Protein AF-A0A3N5WUR3-F1 (afdb_monomer)

Mean predicted aligned error: 8.04 Å

Foldseek 3Di:
DDPLVVVLVVLLVVLLVLLLVLLLVLLLVLLLLLQLLLQLLVCLVPVPDDSVVLSVLLSVLLVVLLVVLVVLPPPDDPVSVVVVVVVLVVSLVVLLCSVCVVPPVVVVVVCVVVCVVPVCVSVDDPVSVSSSVSSVVSSVLSNLSSVLSCVLRPDDPVVLAPCVPVVLVVLVVSLVSLLVSLVVSLVSLVVSLCSSQPPQCPPCVVVVDGDPCNCVSVVSSLSSVLSSQLSSQSSVVSSVSSVCVNVVHRDDRCPSVVSSVVSSVVSVVVSVVVVPDPPCVVVVVVVVVVVVD

Secondary structure (DSSP, 8-state):
--HHHHHHHHHHHHHHHHHHHHHHHHHHHHHHHHHHHHHHHHHHH-TT--THHHHHHHHHHHHHHHHHHHHTTS--HHHHHHHHHHHHHHHHHHHHHHHHHHH-TTHHHHHHHHHHH-HHHHHS-HHHHHHHHHHHHHHHHHHHHHHHHHHHH---TTHHHH-HHHHHHHHHHHHHHHHHHHHHHHHHHHHHHHHTTTTHHHHGGGTTSPPTTTTHHHHHHHHHHHHHHHHHHHHHHHHHHHHHHHTTPPPPTTHHHHHHHHHHHHHHHHHHHHHTS--THHHHHHHHHHHH-

Radius of gyration: 23.67 Å; Cα contacts (8 Å, |Δi|>4): 201; chains: 1; bounding box: 56×57×71 Å

pLDDT: mean 85.73, std 11.68, range [47.25, 97.75]

Sequence (293 aa):
MNNASSDLFASYRASQAQSTLFGSIMAVLMMLSLAFAVVQLGERIFSEWNGGYLVWASLIIALEAIYTRKRTREMEGREKIIFRISEWVAIAVALKLLIYLVNDPGQILADLPGWQKDFLSNFFTGEYMLAIALALAVWFNSAGLANSLERLYERDEDTLWDELGKLQNALNDVRRGLTTRVFIIGTVIVVMAALSRFDATAIFREIGKPPPGYYGPVVNVLFYFLLALVLLSQTQFALMRIRWMWQRLPMPPGLAKNWFRYGLLFFLALAIIVFFLPTEYTVGFFDTLRYLL

Solvent-accessible surface area (backbone atoms only — not comparable to full-atom values): 16052 Å² total; per-residue (Å²): 134,59,72,73,57,56,55,51,52,52,50,52,52,55,40,43,56,50,50,51,52,52,46,52,53,38,48,32,55,43,38,30,39,48,35,47,30,52,30,53,33,45,37,66,76,36,79,86,53,80,47,68,64,49,30,57,50,36,38,53,42,18,50,45,29,45,53,52,47,64,66,47,66,83,43,61,76,64,61,35,52,53,51,53,52,53,50,51,52,50,52,52,52,52,49,56,52,48,50,32,64,71,76,44,62,71,48,60,72,69,44,52,68,44,40,75,77,41,40,68,70,64,66,60,37,74,67,55,50,52,51,50,52,50,45,52,53,34,30,53,51,27,35,51,52,43,49,43,50,42,67,68,65,67,69,64,76,75,68,59,74,82,40,56,70,63,51,54,50,54,50,50,50,42,49,50,54,49,51,53,50,54,48,52,55,47,49,52,36,47,51,35,32,51,62,58,44,60,71,62,58,70,69,33,61,80,71,76,51,82,62,93,68,68,60,52,45,58,54,42,46,51,51,36,52,49,43,49,51,41,46,54,51,50,53,53,50,48,56,51,50,52,53,36,56,74,69,68,52,88,73,67,88,61,49,54,61,50,51,51,52,52,46,46,51,52,51,50,53,50,51,52,55,58,68,72,46,82,70,64,66,65,59,55,53,56,56,54,50,63,75,74,108

Structure (mmCIF, N/CA/C/O backbone):
data_AF-A0A3N5WUR3-F1
#
_entry.id   AF-A0A3N5WUR3-F1
#
loop_
_atom_site.group_PDB
_atom_site.id
_atom_site.type_symbol
_atom_site.label_atom_id
_atom_site.label_alt_id
_atom_site.label_comp_id
_atom_site.label_asym_id
_atom_site.label_entity_id
_atom_site.label_seq_id
_atom_site.pdbx_PDB_ins_code
_atom_site.Cartn_x
_atom_site.Cartn_y
_atom_site.Cartn_z
_atom_site.occupancy
_atom_site.B_iso_or_equiv
_atom_site.auth_seq_id
_atom_site.auth_comp_id
_atom_site.auth_asym_id
_atom_site.auth_atom_id
_atom_site.pdbx_PDB_model_num
ATOM 1 N N . MET A 1 1 ? 16.107 5.845 -39.353 1.00 53.38 1 MET A N 1
ATOM 2 C CA . MET A 1 1 ? 15.898 4.802 -38.321 1.00 53.38 1 MET A CA 1
ATOM 3 C C . MET A 1 1 ? 15.041 3.704 -38.936 1.00 53.38 1 MET A C 1
ATOM 5 O O . MET A 1 1 ? 13.998 4.025 -39.480 1.00 53.38 1 MET A O 1
ATOM 9 N N . ASN A 1 2 ? 15.525 2.457 -38.957 1.00 59.38 2 ASN A N 1
ATOM 10 C CA . ASN A 1 2 ? 14.881 1.319 -39.637 1.00 59.38 2 ASN A CA 1
ATOM 11 C C . ASN A 1 2 ? 13.609 0.851 -38.905 1.00 59.38 2 ASN A C 1
ATOM 13 O O . ASN A 1 2 ? 13.611 0.811 -37.673 1.00 59.38 2 ASN A O 1
ATOM 17 N N . ASN A 1 3 ? 12.596 0.386 -39.650 1.00 70.56 3 ASN A N 1
ATOM 18 C CA . ASN A 1 3 ? 11.341 -0.198 -39.131 1.00 70.56 3 ASN A CA 1
ATOM 19 C C . ASN A 1 3 ? 11.557 -1.270 -38.037 1.00 70.56 3 ASN A C 1
ATOM 21 O O . ASN A 1 3 ? 10.806 -1.349 -37.074 1.00 70.56 3 ASN A O 1
ATOM 25 N N . ALA A 1 4 ? 12.650 -2.039 -38.107 1.00 69.44 4 ALA A N 1
ATOM 26 C CA . ALA A 1 4 ? 12.986 -3.039 -37.087 1.00 69.44 4 ALA A CA 1
ATOM 27 C C . ALA A 1 4 ? 13.285 -2.442 -35.696 1.00 69.44 4 ALA A C 1
ATOM 29 O O . ALA A 1 4 ? 13.049 -3.087 -34.677 1.00 69.44 4 ALA A O 1
ATOM 30 N N . SER A 1 5 ? 13.809 -1.213 -35.636 1.00 71.38 5 SER A N 1
ATOM 31 C CA . SER A 1 5 ? 14.078 -0.540 -34.360 1.00 71.38 5 SER A CA 1
ATOM 32 C C . SER A 1 5 ? 12.787 -0.034 -33.715 1.00 71.38 5 SER A C 1
ATOM 34 O O . SER A 1 5 ? 12.587 -0.257 -32.525 1.00 71.38 5 SER A O 1
ATOM 36 N N . SER A 1 6 ? 11.869 0.551 -34.495 1.00 76.25 6 SER A N 1
ATOM 37 C CA . SER A 1 6 ? 10.576 1.030 -33.990 1.00 76.25 6 SER A CA 1
ATOM 38 C C . SER A 1 6 ? 9.701 -0.098 -33.441 1.00 76.25 6 SER A C 1
ATOM 40 O O . SER A 1 6 ? 9.096 0.070 -32.381 1.00 76.25 6 SER A O 1
ATOM 42 N N . ASP A 1 7 ? 9.686 -1.257 -34.102 1.00 79.50 7 ASP A N 1
ATOM 43 C CA . ASP A 1 7 ? 8.883 -2.410 -33.672 1.00 79.50 7 ASP A CA 1
ATOM 44 C C . ASP A 1 7 ? 9.392 -2.997 -32.350 1.00 79.50 7 ASP A C 1
ATOM 46 O O . ASP A 1 7 ? 8.611 -3.346 -31.456 1.00 79.50 7 ASP A O 1
ATOM 50 N N . LEU A 1 8 ? 10.717 -3.037 -32.187 1.00 77.88 8 LEU A N 1
ATOM 51 C CA . LEU A 1 8 ? 11.357 -3.473 -30.954 1.00 77.88 8 LEU A CA 1
ATOM 52 C C . LEU A 1 8 ? 10.937 -2.546 -29.803 1.00 77.88 8 LEU A C 1
ATOM 54 O O . LEU A 1 8 ? 10.367 -3.024 -28.823 1.00 77.88 8 LEU A O 1
ATOM 58 N N . PHE A 1 9 ? 11.072 -1.226 -29.949 1.00 77.62 9 PHE A N 1
ATOM 59 C CA . PHE A 1 9 ? 10.669 -0.268 -28.908 1.00 77.62 9 PHE A CA 1
ATOM 60 C C . PHE A 1 9 ? 9.175 -0.317 -28.559 1.00 77.62 9 PHE A C 1
ATOM 62 O O . PHE A 1 9 ? 8.818 -0.235 -27.379 1.00 77.62 9 PHE A O 1
ATOM 69 N N . ALA A 1 10 ? 8.298 -0.509 -29.547 1.00 80.56 10 ALA A N 1
ATOM 70 C CA . ALA A 1 10 ? 6.864 -0.661 -29.304 1.00 80.56 10 ALA A CA 1
ATOM 71 C C . ALA A 1 10 ? 6.563 -1.874 -28.400 1.00 80.56 10 ALA A C 1
ATOM 73 O O . ALA A 1 10 ? 5.771 -1.769 -27.456 1.00 80.56 10 ALA A O 1
ATOM 74 N N . SER A 1 11 ? 7.251 -3.002 -28.622 1.00 80.94 11 SER A N 1
ATOM 75 C CA . SER A 1 11 ? 7.101 -4.207 -27.793 1.00 80.94 11 SER A CA 1
ATOM 76 C C . SER A 1 11 ? 7.554 -3.991 -26.340 1.00 80.94 11 SER A C 1
ATOM 78 O O . SER A 1 11 ? 6.878 -4.431 -25.401 1.00 80.94 11 SER A O 1
ATOM 80 N N . TYR A 1 12 ? 8.641 -3.236 -26.134 1.00 81.44 12 TYR A N 1
ATOM 81 C CA . TYR A 1 12 ? 9.147 -2.895 -24.803 1.00 81.44 12 TYR A CA 1
ATOM 82 C C . TYR A 1 12 ? 8.194 -1.972 -24.041 1.00 81.44 12 TYR A C 1
ATOM 84 O O . TYR A 1 12 ? 7.901 -2.244 -22.873 1.00 81.44 12 TYR A O 1
ATOM 92 N N . ARG A 1 13 ? 7.644 -0.940 -24.696 1.00 81.62 13 ARG A N 1
ATOM 93 C CA . ARG A 1 13 ? 6.662 -0.035 -24.074 1.00 81.62 13 ARG A CA 1
ATOM 94 C C . ARG A 1 13 ? 5.382 -0.760 -23.669 1.00 81.62 13 ARG A C 1
ATOM 96 O O . ARG A 1 13 ? 4.896 -0.569 -22.554 1.00 81.62 13 ARG A O 1
ATOM 103 N N . ALA A 1 14 ? 4.869 -1.647 -24.524 1.00 84.25 14 ALA A N 1
ATOM 104 C CA . ALA A 1 14 ? 3.701 -2.462 -24.192 1.00 84.25 14 ALA A CA 1
ATOM 105 C C . ALA A 1 14 ? 3.968 -3.380 -22.984 1.00 84.25 14 ALA A C 1
ATOM 107 O O . ALA A 1 14 ? 3.145 -3.472 -22.070 1.00 84.25 14 ALA A O 1
ATOM 108 N N . SER A 1 15 ? 5.142 -4.022 -22.936 1.00 84.75 15 SER A N 1
ATOM 109 C CA . SER A 1 15 ? 5.566 -4.830 -21.785 1.00 84.75 15 SER A CA 1
ATOM 110 C C . SER A 1 15 ? 5.686 -3.999 -20.502 1.00 84.75 15 SER A C 1
ATOM 112 O O . SER A 1 15 ? 5.265 -4.446 -19.433 1.00 84.75 15 SER A O 1
ATOM 114 N N . GLN A 1 16 ? 6.244 -2.794 -20.596 1.00 85.25 16 GLN A N 1
ATOM 115 C CA . GLN A 1 16 ? 6.420 -1.881 -19.471 1.00 85.25 16 GLN A CA 1
ATOM 116 C C . GLN A 1 16 ? 5.080 -1.433 -18.885 1.00 85.25 16 GLN A C 1
ATOM 118 O O . GLN A 1 16 ? 4.906 -1.528 -17.671 1.00 85.25 16 GLN A O 1
ATOM 123 N N . ALA A 1 17 ? 4.124 -1.035 -19.728 1.00 85.50 17 ALA A N 1
ATOM 124 C CA . ALA A 1 17 ? 2.780 -0.643 -19.298 1.00 85.50 17 ALA A CA 1
ATOM 125 C C . ALA A 1 17 ? 2.029 -1.782 -18.581 1.00 85.50 17 ALA A C 1
ATOM 127 O O . ALA A 1 17 ? 1.291 -1.553 -17.625 1.00 85.50 17 ALA A O 1
ATOM 128 N N . GLN A 1 18 ? 2.241 -3.033 -19.001 1.00 86.69 18 GLN A N 1
ATOM 129 C CA . GLN A 1 18 ? 1.673 -4.191 -18.306 1.00 86.69 18 GLN A CA 1
ATOM 130 C C . GLN A 1 18 ? 2.327 -4.408 -16.935 1.00 86.69 18 GLN A C 1
ATOM 132 O O . GLN A 1 18 ? 1.626 -4.630 -15.949 1.00 86.69 18 GLN A O 1
ATOM 137 N N . SER A 1 19 ? 3.659 -4.316 -16.845 1.00 87.25 19 SER A N 1
ATOM 138 C CA . SER A 1 19 ? 4.375 -4.474 -15.572 1.00 87.25 19 SER A CA 1
ATOM 139 C C . SER A 1 19 ? 4.036 -3.378 -14.556 1.00 87.25 19 SER A C 1
ATOM 141 O O . SER A 1 19 ? 3.929 -3.679 -13.366 1.00 87.25 19 SER A O 1
ATOM 143 N N . THR A 1 20 ? 3.843 -2.129 -14.996 1.00 87.69 20 THR A N 1
ATOM 144 C CA . THR A 1 20 ? 3.423 -1.032 -14.106 1.00 87.69 20 THR A CA 1
ATOM 145 C C . THR A 1 20 ? 2.030 -1.288 -13.552 1.00 87.69 20 THR A C 1
ATOM 147 O O . THR A 1 20 ? 1.844 -1.223 -12.339 1.00 87.69 20 THR A O 1
ATOM 150 N N . LEU A 1 21 ? 1.080 -1.663 -14.412 1.00 90.12 21 LEU A N 1
ATOM 151 C CA . LEU A 1 21 ? -0.286 -1.988 -14.008 1.00 90.12 21 LEU A CA 1
ATOM 152 C C . LEU A 1 21 ? -0.320 -3.160 -13.017 1.00 90.12 21 LEU A C 1
ATOM 154 O O . LEU A 1 21 ? -0.946 -3.046 -11.964 1.00 90.12 21 LEU A O 1
ATOM 158 N N . PHE A 1 22 ? 0.401 -4.253 -13.293 1.00 91.19 22 PHE A N 1
ATOM 159 C CA . PHE A 1 22 ? 0.488 -5.375 -12.353 1.00 91.19 22 PHE A CA 1
ATOM 160 C C . PHE A 1 22 ? 1.130 -4.964 -11.026 1.00 91.19 22 PHE A C 1
ATOM 162 O O . PHE A 1 22 ? 0.616 -5.328 -9.971 1.00 91.19 22 PHE A O 1
ATOM 169 N N . GLY A 1 23 ? 2.204 -4.171 -11.059 1.00 91.50 23 GLY A N 1
ATOM 170 C CA . GLY A 1 23 ? 2.843 -3.649 -9.851 1.00 91.50 23 GLY A CA 1
ATOM 171 C C . GLY A 1 23 ? 1.890 -2.811 -8.994 1.00 91.50 23 GLY A C 1
ATOM 172 O O . GLY A 1 23 ? 1.826 -3.010 -7.782 1.00 91.50 23 GLY A O 1
ATOM 173 N N . SER A 1 24 ? 1.110 -1.923 -9.617 1.00 92.94 24 SER A N 1
ATOM 174 C CA . SER A 1 24 ? 0.102 -1.112 -8.927 1.00 92.94 24 SER A CA 1
ATOM 175 C C . SER A 1 24 ? -1.009 -1.966 -8.316 1.00 92.94 24 SER A C 1
ATOM 177 O O . SER A 1 24 ? -1.351 -1.754 -7.156 1.00 92.94 24 SER A O 1
ATOM 179 N N . ILE A 1 25 ? -1.526 -2.965 -9.043 1.00 95.12 25 ILE A N 1
ATOM 180 C CA . ILE A 1 25 ? -2.550 -3.881 -8.511 1.00 95.12 25 ILE A CA 1
ATOM 181 C C . ILE A 1 25 ? -2.013 -4.638 -7.292 1.00 95.12 25 ILE A C 1
ATOM 183 O O . ILE A 1 25 ? -2.683 -4.683 -6.262 1.00 95.12 25 ILE A O 1
ATOM 187 N N . MET A 1 26 ? -0.797 -5.191 -7.373 1.00 95.12 26 MET A N 1
ATOM 188 C CA . MET A 1 26 ? -0.176 -5.878 -6.235 1.00 95.12 26 MET A CA 1
ATOM 189 C C . MET A 1 26 ? -0.028 -4.938 -5.032 1.00 95.12 26 MET A C 1
ATOM 191 O O . MET A 1 26 ? -0.387 -5.320 -3.924 1.00 95.12 26 MET A O 1
ATOM 195 N N . ALA A 1 27 ? 0.427 -3.697 -5.239 1.00 94.81 27 ALA A N 1
ATOM 196 C CA . ALA A 1 27 ? 0.571 -2.720 -4.160 1.00 94.81 27 ALA A CA 1
ATOM 197 C C . ALA A 1 27 ? -0.767 -2.399 -3.467 1.00 94.81 27 ALA A C 1
ATOM 199 O O . ALA A 1 27 ? -0.814 -2.365 -2.238 1.00 94.81 27 ALA A O 1
ATOM 200 N N . VAL A 1 28 ? -1.857 -2.222 -4.224 1.00 96.81 28 VAL A N 1
ATOM 201 C CA . VAL A 1 28 ? -3.206 -1.993 -3.664 1.00 96.81 28 VAL A CA 1
ATOM 202 C C . VAL A 1 28 ? -3.674 -3.196 -2.850 1.00 96.81 28 VAL A C 1
ATOM 204 O O . VAL A 1 28 ? -4.117 -3.031 -1.716 1.00 96.81 28 VAL A O 1
ATOM 207 N N . LEU A 1 29 ? -3.530 -4.411 -3.386 1.00 97.06 29 LEU A N 1
ATOM 208 C CA . LEU A 1 29 ? -3.924 -5.633 -2.677 1.00 97.06 29 LEU A CA 1
ATOM 209 C C . LEU A 1 29 ? -3.095 -5.854 -1.401 1.00 97.06 29 LEU A C 1
ATOM 211 O O . LEU A 1 29 ? -3.626 -6.300 -0.388 1.00 97.06 29 LEU A O 1
ATOM 215 N N . MET A 1 30 ? -1.815 -5.479 -1.413 1.00 97.50 30 MET A N 1
ATOM 216 C CA . MET A 1 30 ? -0.971 -5.503 -0.216 1.00 97.50 30 MET A CA 1
ATOM 217 C C . MET A 1 30 ? -1.446 -4.496 0.844 1.00 97.50 30 MET A C 1
ATOM 219 O O . MET A 1 30 ? -1.422 -4.802 2.037 1.00 97.50 30 MET A O 1
ATOM 223 N N . MET A 1 31 ? -1.921 -3.311 0.443 1.00 97.62 31 MET A N 1
ATOM 224 C CA . MET A 1 31 ? -2.520 -2.363 1.393 1.00 97.62 31 MET A CA 1
ATOM 225 C C . MET A 1 31 ? -3.853 -2.866 1.944 1.00 97.62 31 MET A C 1
ATOM 227 O O . MET A 1 31 ? -4.139 -2.659 3.121 1.00 97.62 31 MET A O 1
ATOM 231 N N . LEU A 1 32 ? -4.630 -3.585 1.132 1.00 97.00 32 LEU A N 1
ATOM 232 C CA . LEU A 1 32 ? -5.856 -4.240 1.583 1.00 97.00 32 LEU A CA 1
ATOM 233 C C . LEU A 1 32 ? -5.569 -5.231 2.717 1.00 97.00 32 LEU A C 1
ATOM 235 O O . LEU A 1 32 ? -6.245 -5.206 3.741 1.00 97.00 32 LEU A O 1
ATOM 239 N N . SER A 1 33 ? -4.521 -6.051 2.578 1.00 97.25 33 SER A N 1
ATOM 240 C CA . SER A 1 33 ? -4.111 -6.978 3.641 1.00 97.25 33 SER A CA 1
ATOM 241 C C . SER A 1 33 ? -3.581 -6.279 4.896 1.00 97.25 33 SER A C 1
ATOM 243 O O . SER A 1 33 ? -3.791 -6.783 6.000 1.00 97.25 33 SER A O 1
ATOM 245 N N . LEU A 1 34 ? -2.943 -5.108 4.763 1.00 97.50 34 LEU A N 1
ATOM 246 C CA . LEU A 1 34 ? -2.556 -4.288 5.916 1.00 97.50 34 LEU A CA 1
ATOM 247 C C . LEU A 1 34 ? -3.797 -3.787 6.666 1.00 97.50 34 LEU A C 1
ATOM 249 O O . LEU A 1 34 ? -3.888 -3.957 7.879 1.00 97.50 34 LEU A O 1
ATOM 253 N N . ALA A 1 35 ? -4.770 -3.227 5.944 1.00 97.31 35 ALA A N 1
ATOM 254 C CA . ALA A 1 35 ? -6.026 -2.766 6.528 1.00 97.31 35 ALA A CA 1
ATOM 255 C C . ALA A 1 35 ? -6.791 -3.911 7.199 1.00 97.31 35 ALA A C 1
ATOM 257 O O . ALA A 1 35 ? -7.242 -3.769 8.331 1.00 97.31 35 ALA A O 1
ATOM 258 N N . PHE A 1 36 ? -6.857 -5.075 6.551 1.00 96.38 36 PHE A N 1
ATOM 259 C CA . PHE A 1 36 ? -7.500 -6.262 7.108 1.00 96.38 36 PHE A CA 1
ATOM 260 C C . PHE A 1 36 ? -6.806 -6.772 8.383 1.00 96.38 36 PHE A C 1
ATOM 262 O O . PHE A 1 36 ? -7.477 -7.259 9.290 1.00 96.38 36 PHE A O 1
ATOM 269 N N . ALA A 1 37 ? -5.478 -6.653 8.495 1.00 95.31 37 ALA A N 1
ATOM 270 C CA . ALA A 1 37 ? -4.753 -7.002 9.722 1.00 95.31 37 ALA A CA 1
ATOM 271 C C . ALA A 1 37 ? -5.083 -6.045 10.880 1.00 95.31 37 ALA A C 1
ATOM 273 O O . ALA A 1 37 ? -5.294 -6.494 12.005 1.00 95.31 37 ALA A O 1
ATOM 274 N N . VAL A 1 38 ? -5.162 -4.742 10.593 1.00 95.44 38 VAL A N 1
ATOM 275 C CA . VAL A 1 38 ? -5.518 -3.713 11.584 1.00 95.44 38 VAL A CA 1
ATOM 276 C C . VAL A 1 38 ? -6.960 -3.874 12.052 1.00 95.44 38 VAL A C 1
ATOM 278 O O . VAL A 1 38 ? -7.212 -3.830 13.252 1.00 95.44 38 VAL A O 1
ATOM 281 N N . VAL A 1 39 ? -7.892 -4.100 11.123 1.00 94.38 39 VAL A N 1
ATOM 282 C CA . VAL A 1 39 ? -9.313 -4.296 11.435 1.00 94.38 39 VAL A CA 1
ATOM 283 C C . VAL A 1 39 ? -9.514 -5.533 12.304 1.00 94.38 39 VAL A C 1
ATOM 285 O O . VAL A 1 39 ? -10.116 -5.415 13.362 1.00 94.38 39 VAL A O 1
ATOM 288 N N . GLN A 1 40 ? -8.920 -6.677 11.950 1.00 91.56 40 GLN A N 1
ATOM 289 C CA . GLN A 1 40 ? -9.010 -7.886 12.783 1.00 91.56 40 GLN A CA 1
ATOM 290 C C . GLN A 1 40 ? -8.480 -7.671 14.203 1.00 91.56 40 GLN A C 1
ATOM 292 O O . GLN A 1 40 ? -9.074 -8.151 15.166 1.00 91.56 40 GLN A O 1
ATOM 297 N N . LEU A 1 41 ? -7.357 -6.959 14.341 1.00 91.25 41 LEU A N 1
ATOM 298 C CA . LEU A 1 41 ? -6.803 -6.662 15.655 1.00 91.25 41 LEU A CA 1
ATOM 299 C C . LEU A 1 41 ? -7.718 -5.715 16.441 1.00 91.25 41 LEU A C 1
ATOM 301 O O . LEU A 1 41 ? -7.944 -5.931 17.628 1.00 91.25 41 LEU A O 1
ATOM 305 N N . GLY A 1 42 ? -8.250 -4.673 15.804 1.00 90.62 42 GLY A N 1
ATOM 306 C CA . GLY A 1 42 ? -9.113 -3.722 16.495 1.00 90.62 42 GLY A CA 1
ATOM 307 C C . GLY A 1 42 ? -10.480 -4.307 16.852 1.00 90.62 42 GLY A C 1
ATOM 308 O O . GLY A 1 42 ? -10.933 -4.062 17.961 1.00 90.62 42 GLY A O 1
ATOM 309 N N . GLU A 1 43 ? -11.091 -5.146 16.006 1.00 89.00 43 GLU A N 1
ATOM 310 C CA . GLU A 1 43 ? -12.333 -5.881 16.331 1.00 89.00 43 GLU A CA 1
ATOM 311 C C . GLU A 1 43 ? -12.116 -6.843 17.506 1.00 89.00 43 GLU A C 1
ATOM 313 O O . GLU A 1 43 ? -13.027 -7.135 18.282 1.00 89.00 43 GLU A O 1
ATOM 318 N N . ARG A 1 44 ? -10.876 -7.322 17.677 1.00 85.56 44 ARG A N 1
ATOM 319 C CA . ARG A 1 44 ? -10.500 -8.150 18.822 1.00 85.56 44 ARG A CA 1
ATOM 320 C C . ARG A 1 44 ? -10.369 -7.347 20.116 1.00 85.56 44 ARG A C 1
ATOM 322 O O . ARG A 1 44 ? -10.703 -7.878 21.171 1.00 85.56 44 ARG A O 1
ATOM 329 N N . ILE A 1 45 ? -9.869 -6.114 20.042 1.00 87.62 45 ILE A N 1
ATOM 330 C CA . ILE A 1 45 ? -9.710 -5.221 21.201 1.00 87.62 45 ILE A CA 1
ATOM 331 C C . ILE A 1 45 ? -11.056 -4.581 21.583 1.00 87.62 45 ILE A C 1
ATOM 333 O O . ILE A 1 45 ? -11.355 -4.441 22.767 1.00 87.62 45 ILE A O 1
ATOM 337 N N . PHE A 1 46 ? -11.874 -4.225 20.592 1.00 88.25 46 PHE A N 1
ATOM 338 C CA . PHE A 1 46 ? -13.158 -3.547 20.744 1.00 88.25 46 PHE A CA 1
ATOM 339 C C . PHE A 1 46 ? -14.252 -4.355 20.038 1.00 88.25 46 PHE A C 1
ATOM 341 O O . PHE A 1 46 ? -14.463 -4.210 18.838 1.00 88.25 46 PHE A O 1
ATOM 348 N N . SER A 1 47 ? -14.974 -5.197 20.782 1.00 81.56 47 SER A N 1
ATOM 349 C CA . SER A 1 47 ? -15.962 -6.122 20.202 1.00 81.56 47 SER A CA 1
ATOM 350 C C . SER A 1 47 ? -17.161 -5.442 19.533 1.00 81.56 47 SER A C 1
ATOM 352 O O . SER A 1 47 ? -17.837 -6.062 18.721 1.00 81.56 47 SER A O 1
ATOM 354 N N . GLU A 1 48 ? -17.451 -4.192 19.896 1.00 84.94 48 GLU A N 1
ATOM 355 C CA . GLU A 1 48 ? -18.547 -3.396 19.324 1.00 84.94 48 GLU A CA 1
ATOM 356 C C . GLU A 1 48 ? -18.133 -2.633 18.057 1.00 84.94 48 GLU A C 1
ATOM 358 O O . GLU A 1 48 ? -18.978 -2.060 17.372 1.00 84.94 48 GLU A O 1
ATOM 363 N N . TRP A 1 49 ? -16.839 -2.614 17.729 1.00 88.19 49 TRP A N 1
ATOM 364 C CA . TRP A 1 49 ? -16.339 -1.879 16.578 1.00 88.19 49 TRP A CA 1
ATOM 365 C C . TRP A 1 49 ? -16.544 -2.666 15.282 1.00 88.19 49 TRP A C 1
ATOM 367 O O . TRP A 1 49 ? -16.099 -3.804 15.163 1.00 88.19 49 TRP A O 1
ATOM 377 N N . ASN A 1 50 ? -17.177 -2.045 14.285 1.00 89.50 50 ASN A N 1
ATOM 378 C CA . ASN A 1 50 ? -17.335 -2.615 12.949 1.00 89.50 50 ASN A CA 1
ATOM 379 C C . ASN A 1 50 ? -16.297 -2.009 11.997 1.00 89.50 50 ASN A C 1
ATOM 381 O O . ASN A 1 50 ? -16.578 -1.043 11.295 1.00 89.50 50 ASN A O 1
ATOM 385 N N . GLY A 1 51 ? -15.089 -2.572 11.951 1.00 91.12 51 GLY A N 1
ATOM 386 C CA . GLY A 1 51 ? -13.993 -2.025 11.142 1.00 91.12 51 GLY A CA 1
ATOM 387 C C . GLY A 1 51 ? -14.059 -2.379 9.649 1.00 91.12 51 GLY A C 1
ATOM 388 O O . GLY A 1 51 ? -13.207 -1.935 8.874 1.00 91.12 51 GLY A O 1
ATOM 389 N N . GLY A 1 52 ? -15.049 -3.160 9.203 1.00 92.88 52 GLY A N 1
ATOM 390 C CA . GLY A 1 52 ? -15.111 -3.693 7.836 1.00 92.88 52 GLY A CA 1
ATOM 391 C C . GLY A 1 52 ? -15.087 -2.623 6.736 1.00 92.88 52 GLY A C 1
ATOM 392 O O . GLY A 1 52 ? -14.487 -2.824 5.675 1.00 92.88 52 GLY A O 1
ATOM 393 N N . TYR A 1 53 ? -15.665 -1.448 6.995 1.00 94.44 53 TYR A N 1
ATOM 394 C CA . TYR A 1 53 ? -15.660 -0.326 6.049 1.00 94.44 53 TYR A CA 1
ATOM 395 C C . TYR A 1 53 ? -14.249 0.223 5.782 1.00 94.44 53 TYR A C 1
ATOM 397 O O . TYR A 1 53 ? -13.974 0.693 4.674 1.00 94.44 53 TYR A O 1
ATOM 405 N N . LEU A 1 54 ? -13.326 0.118 6.747 1.00 95.94 54 LEU A N 1
ATOM 406 C CA . LEU A 1 54 ? -11.951 0.601 6.592 1.00 95.94 54 LEU A CA 1
ATOM 407 C C . LEU A 1 54 ? -11.147 -0.213 5.590 1.00 95.94 54 LEU A C 1
ATOM 409 O O . LEU A 1 54 ? -10.240 0.332 4.962 1.00 95.94 54 LEU A O 1
ATOM 413 N N . VAL A 1 55 ? -11.476 -1.491 5.405 1.00 96.50 55 VAL A N 1
ATOM 414 C CA . VAL A 1 55 ? -10.827 -2.340 4.398 1.00 96.50 55 VAL A CA 1
ATOM 415 C C . VAL A 1 55 ? -11.107 -1.779 3.002 1.00 96.50 55 VAL A C 1
ATOM 417 O O . VAL A 1 55 ? -10.183 -1.529 2.225 1.00 96.50 55 VAL A O 1
ATOM 420 N N . TRP A 1 56 ? -12.373 -1.477 2.711 1.00 96.00 56 TRP A N 1
ATOM 421 C CA . TRP A 1 56 ? -12.787 -0.890 1.435 1.00 96.00 56 TRP A CA 1
ATOM 422 C C . TRP A 1 56 ? -12.328 0.561 1.276 1.00 96.00 56 TRP A C 1
ATOM 424 O O . TRP A 1 56 ? -11.847 0.933 0.206 1.00 96.00 56 TRP A O 1
ATOM 434 N N . ALA A 1 57 ? -12.392 1.365 2.340 1.00 96.50 57 ALA A N 1
ATOM 435 C CA . ALA A 1 57 ? -11.856 2.724 2.320 1.00 96.50 57 ALA A CA 1
ATOM 436 C C . ALA A 1 57 ? -10.349 2.723 2.016 1.00 96.50 57 ALA A C 1
ATOM 438 O O . ALA A 1 57 ? -9.886 3.497 1.181 1.00 96.50 57 ALA A O 1
ATOM 439 N N . SER A 1 58 ? -9.590 1.798 2.611 1.00 96.94 58 SER A N 1
ATOM 440 C CA . SER A 1 58 ? -8.151 1.639 2.362 1.00 96.94 58 SER A CA 1
ATOM 441 C C . SER A 1 58 ? -7.845 1.247 0.919 1.00 96.94 58 SER A C 1
ATOM 443 O O . SER A 1 58 ? -6.848 1.706 0.365 1.00 96.94 58 SER A O 1
ATOM 445 N N . LEU A 1 59 ? -8.703 0.445 0.280 1.00 96.69 59 LEU A N 1
ATOM 446 C CA . LEU A 1 59 ? -8.589 0.141 -1.149 1.00 96.69 59 LEU A CA 1
ATOM 447 C C . LEU A 1 59 ? -8.685 1.421 -1.987 1.00 96.69 59 LEU A C 1
ATOM 449 O O . LEU A 1 59 ? -7.831 1.666 -2.841 1.00 96.69 59 LEU A O 1
ATOM 453 N N . ILE A 1 60 ? -9.709 2.239 -1.726 1.00 97.31 60 ILE A N 1
ATOM 454 C CA . ILE A 1 60 ? -9.945 3.496 -2.446 1.00 97.31 60 ILE A CA 1
ATOM 455 C C . ILE A 1 60 ? -8.786 4.465 -2.208 1.00 97.31 60 ILE A C 1
ATOM 457 O O . ILE A 1 60 ? -8.248 5.007 -3.168 1.00 97.31 60 ILE A O 1
ATOM 461 N N . ILE A 1 61 ? -8.345 4.619 -0.958 1.00 97.56 61 ILE A N 1
ATOM 462 C CA . ILE A 1 61 ? -7.215 5.483 -0.587 1.00 97.56 61 ILE A CA 1
ATOM 463 C C . ILE A 1 61 ? -5.919 5.012 -1.258 1.00 97.56 61 ILE A C 1
ATOM 465 O O . ILE A 1 61 ? -5.156 5.831 -1.755 1.00 97.56 61 ILE A O 1
ATOM 469 N N . ALA A 1 62 ? -5.662 3.702 -1.324 1.00 97.25 62 ALA A N 1
ATOM 470 C CA . ALA A 1 62 ? -4.478 3.179 -2.002 1.00 97.25 62 ALA A CA 1
ATOM 471 C C . ALA A 1 62 ? -4.509 3.449 -3.516 1.00 97.25 62 ALA A C 1
ATOM 473 O O . ALA A 1 62 ? -3.481 3.797 -4.098 1.00 97.25 62 ALA A O 1
ATOM 474 N N . LEU A 1 63 ? -5.672 3.302 -4.163 1.00 96.06 63 LEU A N 1
ATOM 475 C CA . LEU A 1 63 ? -5.842 3.647 -5.579 1.00 96.06 63 LEU A CA 1
ATOM 476 C C . LEU A 1 63 ? -5.642 5.144 -5.821 1.00 96.06 63 LEU A C 1
ATOM 478 O O . LEU A 1 63 ? -4.927 5.530 -6.747 1.00 96.06 63 LEU A O 1
ATOM 482 N N . GLU A 1 64 ? -6.257 5.964 -4.976 1.00 96.06 64 GLU A N 1
ATOM 483 C CA . GLU A 1 64 ? -6.189 7.419 -5.026 1.00 96.06 64 GLU A CA 1
ATOM 484 C C . GLU A 1 64 ? -4.741 7.895 -4.866 1.00 96.06 64 GLU A C 1
ATOM 486 O O . GLU A 1 64 ? -4.232 8.567 -5.762 1.00 96.06 64 GLU A O 1
ATOM 491 N N . ALA A 1 65 ? -4.017 7.388 -3.865 1.00 94.56 65 ALA A N 1
ATOM 492 C CA . ALA A 1 65 ? -2.606 7.686 -3.635 1.00 94.56 65 ALA A CA 1
ATOM 493 C C . ALA A 1 65 ? -1.703 7.318 -4.825 1.00 94.56 65 ALA A C 1
ATOM 495 O O . ALA A 1 65 ? -0.750 8.038 -5.137 1.00 94.56 65 ALA A O 1
ATOM 496 N N . ILE A 1 66 ? -1.970 6.199 -5.512 1.00 92.94 66 ILE A N 1
ATOM 497 C CA . ILE A 1 66 ? -1.223 5.804 -6.720 1.00 92.94 66 ILE A CA 1
ATOM 498 C C . ILE A 1 66 ? -1.548 6.749 -7.885 1.00 92.94 66 ILE A C 1
ATOM 500 O O . ILE A 1 66 ? -0.645 7.147 -8.628 1.00 92.94 66 ILE A O 1
ATOM 504 N N . TYR A 1 67 ? -2.821 7.111 -8.047 1.00 91.56 67 TYR A N 1
ATOM 505 C CA . TYR A 1 67 ? -3.301 7.948 -9.143 1.00 91.56 67 TYR A CA 1
ATOM 506 C C . TYR A 1 67 ? -2.853 9.407 -9.006 1.00 91.56 67 TYR A C 1
ATOM 508 O O . TYR A 1 67 ? -2.219 9.954 -9.916 1.00 91.56 67 TYR A O 1
ATOM 516 N N . THR A 1 68 ? -3.115 10.039 -7.859 1.00 92.12 68 THR A N 1
ATOM 517 C CA . THR A 1 68 ? -2.753 11.442 -7.609 1.00 92.12 68 THR A CA 1
ATOM 518 C C . THR A 1 68 ? -1.259 11.657 -7.678 1.00 92.12 68 THR A C 1
ATOM 520 O O . THR A 1 68 ? -0.786 12.718 -8.085 1.00 92.12 68 THR A O 1
ATOM 523 N N . ARG A 1 69 ? -0.479 10.630 -7.351 1.00 86.88 69 ARG A N 1
ATOM 524 C CA . ARG A 1 69 ? 0.967 10.712 -7.410 1.00 86.88 69 ARG A CA 1
ATOM 525 C C . ARG A 1 69 ? 1.508 10.984 -8.808 1.00 86.88 69 ARG A C 1
ATOM 527 O O . ARG A 1 69 ? 2.390 11.836 -8.909 1.00 86.88 69 ARG A O 1
ATOM 534 N N . LYS A 1 70 ? 0.934 10.379 -9.854 1.00 81.94 70 LYS A N 1
ATOM 535 C CA . LYS A 1 70 ? 1.293 10.707 -11.245 1.00 81.94 70 LYS A CA 1
ATOM 536 C C . LYS A 1 70 ? 1.031 12.182 -11.552 1.00 81.94 70 LYS A C 1
ATOM 538 O O . LYS A 1 70 ? 1.895 12.859 -12.089 1.00 81.94 70 LYS A O 1
ATOM 543 N N . ARG A 1 71 ? -0.116 12.704 -11.109 1.00 83.56 71 ARG A N 1
ATOM 544 C CA . ARG A 1 71 ? -0.514 14.104 -11.321 1.00 83.56 71 ARG A CA 1
ATOM 545 C C . ARG A 1 71 ? 0.368 15.105 -10.567 1.00 83.56 71 ARG A C 1
ATOM 547 O O . ARG A 1 71 ? 0.710 16.151 -11.095 1.00 83.56 71 ARG A O 1
ATOM 554 N N . THR A 1 72 ? 0.770 14.781 -9.339 1.00 85.12 72 THR A N 1
ATOM 555 C CA . THR A 1 72 ? 1.618 15.665 -8.511 1.00 85.12 72 THR A CA 1
ATOM 556 C C . THR A 1 72 ? 3.107 15.621 -8.857 1.00 85.12 72 THR A C 1
ATOM 558 O O . THR A 1 72 ? 3.907 16.271 -8.181 1.00 85.12 72 THR A O 1
ATOM 561 N N . ARG A 1 73 ? 3.511 14.809 -9.843 1.00 78.25 73 ARG A N 1
ATOM 562 C CA . ARG A 1 73 ? 4.910 14.713 -10.274 1.00 78.25 73 ARG A CA 1
ATOM 563 C C . ARG A 1 73 ? 5.362 15.976 -11.000 1.00 78.25 73 ARG A C 1
ATOM 565 O O . ARG A 1 73 ? 6.484 16.408 -10.778 1.00 78.25 73 ARG A O 1
ATOM 572 N N . GLU A 1 74 ? 4.481 16.548 -11.812 1.00 82.06 74 GLU A N 1
ATOM 573 C CA . GLU A 1 74 ? 4.736 17.758 -12.605 1.00 82.06 74 GLU A CA 1
ATOM 574 C C . GLU A 1 74 ? 4.546 19.047 -11.789 1.00 82.06 74 GLU A C 1
ATOM 576 O O . GLU A 1 74 ? 4.936 20.123 -12.222 1.00 82.06 74 GLU A O 1
ATOM 581 N N . MET A 1 75 ? 3.958 18.943 -10.593 1.00 89.06 75 MET A N 1
ATOM 582 C CA . MET A 1 75 ? 3.703 20.080 -9.710 1.00 89.06 75 MET A CA 1
ATOM 583 C C . MET A 1 75 ? 4.933 20.398 -8.855 1.00 89.06 75 MET A C 1
ATOM 585 O O . MET A 1 75 ? 5.465 19.520 -8.164 1.00 89.06 75 MET A O 1
ATOM 589 N N . GLU A 1 76 ? 5.328 21.670 -8.813 1.00 89.00 76 GLU A N 1
ATOM 590 C CA . GLU A 1 76 ? 6.484 22.133 -8.042 1.00 89.00 76 GLU A CA 1
ATOM 591 C C . GLU A 1 76 ? 6.097 22.903 -6.768 1.00 89.00 76 GLU A C 1
ATOM 593 O O . GLU A 1 76 ? 5.071 23.581 -6.678 1.00 89.00 76 GLU A O 1
ATOM 598 N N . GLY A 1 77 ? 6.950 22.782 -5.744 1.00 88.00 77 GLY A N 1
ATOM 599 C CA . GLY A 1 77 ? 6.920 23.611 -4.538 1.00 88.00 77 GLY A CA 1
ATOM 600 C C . GLY A 1 77 ? 5.564 23.681 -3.824 1.00 88.00 77 GLY A C 1
ATOM 601 O O . GLY A 1 77 ? 5.090 22.701 -3.243 1.00 88.00 77 GLY A O 1
ATOM 602 N N . ARG A 1 78 ? 4.973 24.884 -3.816 1.00 91.25 78 ARG A N 1
ATOM 603 C CA . ARG A 1 78 ? 3.785 25.240 -3.024 1.00 91.25 78 ARG A CA 1
ATOM 604 C C . ARG A 1 78 ? 2.508 24.562 -3.520 1.00 91.25 78 ARG A C 1
ATOM 606 O O . ARG A 1 78 ? 1.703 24.140 -2.693 1.00 91.25 78 ARG A O 1
ATOM 613 N N . GLU A 1 79 ? 2.327 24.432 -4.831 1.00 91.50 79 GLU A N 1
ATOM 614 C CA . GLU A 1 79 ? 1.113 23.845 -5.421 1.00 91.50 79 GLU A CA 1
ATOM 615 C C . GLU A 1 79 ? 0.945 22.388 -5.003 1.00 91.50 79 GLU A C 1
ATOM 617 O O . GLU A 1 79 ? -0.133 21.964 -4.587 1.00 91.50 79 GLU A O 1
ATOM 622 N N . LYS A 1 80 ? 2.055 21.646 -5.001 1.00 91.06 80 LYS A N 1
ATOM 623 C CA . LYS A 1 80 ? 2.097 20.265 -4.530 1.00 91.06 80 LYS A CA 1
ATOM 624 C C . LYS A 1 80 ? 1.691 20.149 -3.063 1.00 91.06 80 LYS A C 1
ATOM 626 O O . LYS A 1 80 ? 0.921 19.258 -2.723 1.00 91.06 80 LYS A O 1
ATOM 631 N N . ILE A 1 81 ? 2.190 21.034 -2.197 1.00 92.44 81 ILE A N 1
ATOM 632 C CA . ILE A 1 81 ? 1.840 21.022 -0.767 1.00 92.44 81 ILE A CA 1
ATOM 633 C C . ILE A 1 81 ? 0.348 21.313 -0.585 1.00 92.44 81 ILE A C 1
ATOM 635 O O . ILE A 1 81 ? -0.323 20.570 0.128 1.00 92.44 81 ILE A O 1
ATOM 639 N N . ILE A 1 82 ? -0.182 22.339 -1.259 1.00 94.00 82 ILE A N 1
ATOM 640 C CA . ILE A 1 82 ? -1.609 22.692 -1.188 1.00 94.00 82 ILE A CA 1
ATOM 641 C C . ILE A 1 82 ? -2.474 21.519 -1.658 1.00 94.00 82 ILE A C 1
ATOM 643 O O . ILE A 1 82 ? -3.419 21.152 -0.962 1.00 94.00 82 ILE A O 1
ATOM 647 N N . PHE A 1 83 ? -2.114 20.884 -2.777 1.00 93.50 83 PHE A N 1
ATOM 648 C CA . PHE A 1 83 ? -2.827 19.718 -3.297 1.00 93.50 83 PHE A CA 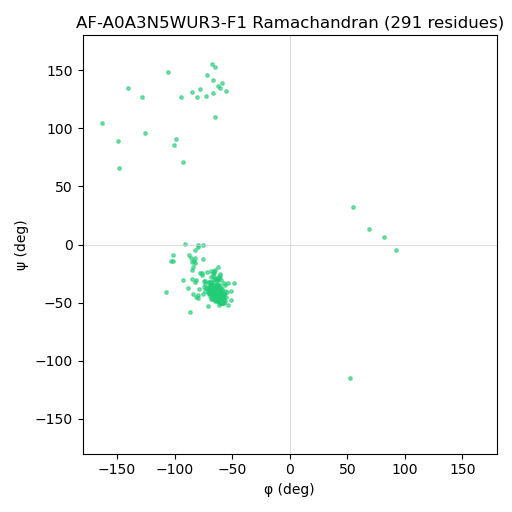1
ATOM 649 C C . PHE A 1 83 ? -2.817 18.544 -2.304 1.00 93.50 83 PHE A C 1
ATOM 651 O O . PHE A 1 83 ? -3.858 17.941 -2.050 1.00 93.50 83 PHE A O 1
ATOM 658 N N . ARG A 1 84 ? -1.663 18.234 -1.694 1.00 92.81 84 ARG A N 1
ATOM 659 C CA . ARG A 1 84 ? -1.562 17.155 -0.694 1.00 92.81 84 ARG A CA 1
ATOM 660 C C . ARG A 1 84 ? -2.367 17.457 0.567 1.00 92.81 84 ARG A C 1
ATOM 662 O O . ARG A 1 84 ? -2.983 16.554 1.119 1.00 92.81 84 ARG A O 1
ATOM 669 N N . ILE A 1 85 ? -2.398 18.711 1.015 1.00 94.81 85 ILE A N 1
ATOM 670 C CA . ILE A 1 85 ? -3.233 19.109 2.156 1.00 94.81 85 ILE A CA 1
ATOM 671 C C . ILE A 1 85 ? -4.715 18.959 1.801 1.00 94.81 85 ILE A C 1
ATOM 673 O O . ILE A 1 85 ? -5.465 18.390 2.589 1.00 94.81 85 ILE A O 1
ATOM 677 N N . SER A 1 86 ? -5.143 19.412 0.617 1.00 95.50 86 SER A N 1
ATOM 678 C CA . SER A 1 86 ? -6.546 19.287 0.205 1.00 95.50 86 SER A CA 1
ATOM 679 C C . SER A 1 86 ? -6.982 17.831 0.032 1.00 95.50 86 SER A C 1
ATOM 681 O O . SER A 1 86 ? -8.095 17.484 0.411 1.00 95.50 86 SER A O 1
ATOM 683 N N . GLU A 1 87 ? -6.098 16.977 -0.489 1.00 95.25 87 GLU A N 1
ATOM 684 C CA . GLU A 1 87 ? -6.291 15.524 -0.584 1.00 95.25 87 GLU A CA 1
ATOM 685 C C . GLU A 1 87 ? -6.517 14.914 0.806 1.00 95.25 87 GLU A C 1
ATOM 687 O O . GLU A 1 87 ? -7.512 14.226 1.028 1.00 95.25 87 GLU A O 1
ATOM 692 N N . TRP A 1 88 ? -5.670 15.255 1.782 1.00 96.00 88 TRP A N 1
ATOM 693 C CA . TRP A 1 88 ? -5.819 14.785 3.162 1.00 96.00 88 TRP A CA 1
ATOM 694 C C . TRP A 1 88 ? -7.099 15.267 3.839 1.00 96.00 88 TRP A C 1
ATOM 696 O O . TRP A 1 88 ? -7.755 14.487 4.529 1.00 96.00 88 TRP A O 1
ATOM 706 N N . VAL A 1 89 ? -7.484 16.527 3.623 1.00 95.81 89 VAL A N 1
ATOM 707 C CA . VAL A 1 89 ? -8.757 17.060 4.127 1.00 95.81 89 VAL A CA 1
ATOM 708 C C . VAL A 1 89 ? -9.935 16.314 3.497 1.00 95.81 89 VAL A C 1
ATOM 710 O O . VAL A 1 89 ? -10.857 15.928 4.214 1.00 95.81 89 VAL A O 1
ATOM 713 N N . ALA A 1 90 ? -9.894 16.047 2.189 1.00 96.50 90 ALA A N 1
ATOM 714 C CA . ALA A 1 90 ? -10.936 15.291 1.501 1.00 96.50 90 ALA A CA 1
ATOM 715 C C . ALA A 1 90 ? -11.045 13.849 2.025 1.00 96.50 90 ALA A C 1
ATOM 717 O O . ALA A 1 90 ? -12.154 13.394 2.304 1.00 96.50 90 ALA A O 1
ATOM 718 N N . ILE A 1 91 ? -9.916 13.158 2.228 1.00 96.31 91 ILE A N 1
ATOM 719 C CA . ILE A 1 91 ? -9.880 11.809 2.820 1.00 96.31 91 ILE A CA 1
ATOM 720 C C . ILE A 1 91 ? -10.465 11.829 4.237 1.00 96.31 91 ILE A C 1
ATOM 722 O O . ILE A 1 91 ? -11.311 10.998 4.557 1.00 96.31 91 ILE A O 1
ATOM 726 N N . ALA A 1 92 ? -10.057 12.784 5.076 1.00 96.00 92 ALA A N 1
ATOM 727 C CA . ALA A 1 92 ? -10.537 12.901 6.451 1.00 96.00 92 ALA A CA 1
ATOM 728 C C . ALA A 1 92 ? -12.063 13.104 6.504 1.00 96.00 92 ALA A C 1
ATOM 730 O O . ALA A 1 92 ? -12.773 12.363 7.186 1.00 96.00 92 ALA A O 1
ATOM 731 N N . VAL A 1 93 ? -12.587 14.042 5.708 1.00 95.00 93 VAL A N 1
ATOM 732 C CA . VAL A 1 93 ? -14.035 14.287 5.607 1.00 95.00 93 VAL A CA 1
ATOM 733 C C . VAL A 1 93 ? -14.769 13.054 5.077 1.00 95.00 93 VAL A C 1
ATOM 735 O O . VAL A 1 93 ? -15.776 12.653 5.660 1.00 95.00 93 VAL A O 1
ATOM 738 N N . ALA A 1 94 ? -14.259 12.412 4.022 1.00 96.44 94 ALA A N 1
ATOM 739 C CA . ALA A 1 94 ? -14.866 11.209 3.458 1.00 96.44 94 ALA A CA 1
ATOM 740 C C . ALA A 1 94 ? -14.930 10.062 4.477 1.00 96.44 94 ALA A C 1
ATOM 742 O O . ALA A 1 94 ? -15.963 9.406 4.582 1.00 96.44 94 ALA A O 1
ATOM 743 N N . LEU A 1 95 ? -13.870 9.855 5.267 1.00 96.00 95 LEU A N 1
ATOM 744 C CA . LEU A 1 95 ? -13.851 8.854 6.337 1.00 96.00 95 LEU A CA 1
ATOM 745 C C . LEU A 1 95 ? -14.864 9.169 7.434 1.00 96.00 95 LEU A C 1
ATOM 747 O O . LEU A 1 95 ? -15.570 8.264 7.871 1.00 96.00 95 LEU A O 1
ATOM 751 N N . LYS A 1 96 ? -14.973 10.434 7.861 1.00 94.38 96 LYS A N 1
ATOM 752 C CA . LYS A 1 96 ? -15.954 10.832 8.881 1.00 94.38 96 LYS A CA 1
ATOM 753 C C . LYS A 1 96 ? -17.382 10.563 8.404 1.00 94.38 96 LYS A C 1
ATOM 755 O O . LYS A 1 96 ? -18.180 10.008 9.153 1.00 94.38 96 LYS A O 1
ATOM 760 N N . LEU A 1 97 ? -17.684 10.900 7.149 1.00 94.06 97 LEU A N 1
ATOM 761 C CA . LEU A 1 97 ? -18.980 10.601 6.534 1.00 94.06 97 LEU A CA 1
ATOM 762 C C . LEU A 1 97 ? -19.235 9.091 6.438 1.00 94.06 97 LEU A C 1
ATOM 764 O O . LEU A 1 97 ? -20.347 8.651 6.708 1.00 94.06 97 LEU A O 1
ATOM 768 N N . LEU A 1 98 ? -18.213 8.301 6.099 1.00 94.44 98 LEU A N 1
ATOM 769 C CA . LEU A 1 98 ? -18.301 6.839 6.045 1.00 94.44 98 LEU A CA 1
ATOM 770 C C . LEU A 1 98 ? -18.624 6.227 7.412 1.00 94.44 98 LEU A C 1
ATOM 772 O O . LEU A 1 98 ? -19.478 5.353 7.486 1.00 94.44 98 LEU A O 1
ATOM 776 N N . ILE A 1 99 ? -17.986 6.713 8.481 1.00 93.38 99 ILE A N 1
ATOM 777 C CA . ILE A 1 99 ? -18.248 6.256 9.855 1.00 93.38 99 ILE A CA 1
ATOM 778 C C . ILE A 1 99 ? -19.711 6.499 10.226 1.00 93.38 99 ILE A C 1
ATOM 780 O O . ILE A 1 99 ? -20.392 5.582 10.676 1.00 93.38 99 ILE A O 1
ATOM 784 N N . TYR A 1 100 ? -20.224 7.707 9.979 1.00 92.88 100 TYR A N 1
ATOM 785 C CA . TYR A 1 100 ? -21.634 7.994 10.237 1.00 92.88 100 TYR A CA 1
ATOM 786 C C . TYR A 1 100 ? -22.570 7.150 9.375 1.00 92.88 100 TYR A C 1
ATOM 788 O O . TYR A 1 100 ? -23.578 6.665 9.872 1.00 92.88 100 TYR A O 1
ATOM 796 N N . LEU A 1 101 ? -22.239 6.934 8.101 1.00 92.94 101 LEU A N 1
ATOM 797 C CA . LEU A 1 101 ? -23.064 6.126 7.205 1.00 92.94 101 LEU A CA 1
ATOM 798 C C . LEU A 1 101 ? -23.179 4.665 7.670 1.00 92.94 101 LEU A C 1
ATOM 800 O O . LEU A 1 101 ? -24.220 4.046 7.461 1.00 92.94 101 LEU A O 1
ATOM 804 N N . VAL A 1 102 ? -22.113 4.120 8.262 1.00 91.06 102 VAL A N 1
ATOM 805 C CA . VAL A 1 102 ? -22.042 2.719 8.703 1.00 91.06 102 VAL A CA 1
ATOM 806 C C . VAL A 1 102 ? -22.663 2.521 10.084 1.00 91.06 102 VAL A C 1
ATOM 808 O O . VAL A 1 102 ? -23.376 1.538 10.274 1.00 91.06 102 VAL A O 1
ATOM 811 N N . ASN A 1 103 ? -22.407 3.431 11.027 1.00 88.06 103 ASN A N 1
ATOM 812 C CA . ASN A 1 103 ? -22.848 3.270 12.412 1.00 88.06 103 ASN A CA 1
ATOM 813 C C . ASN A 1 103 ? -24.277 3.794 12.624 1.00 88.06 103 ASN A C 1
ATOM 815 O O . ASN A 1 103 ? -25.150 3.039 13.042 1.00 88.06 103 ASN A O 1
ATOM 819 N N . ASP A 1 104 ? -24.527 5.072 12.323 1.00 89.00 104 ASP A N 1
ATOM 820 C CA . ASP A 1 104 ? -25.850 5.695 12.436 1.00 89.00 104 ASP A CA 1
ATOM 821 C C . ASP A 1 104 ? -25.903 7.014 11.634 1.00 89.00 104 ASP A C 1
ATOM 823 O O . ASP A 1 104 ? -25.382 8.045 12.082 1.00 89.00 104 ASP A O 1
ATOM 827 N N . PRO A 1 105 ? -26.556 7.030 10.456 1.00 88.25 105 PRO A N 1
ATOM 828 C CA . PRO A 1 105 ? -26.653 8.231 9.629 1.00 88.25 105 PRO A CA 1
ATOM 829 C C . PRO A 1 105 ? -27.362 9.403 10.324 1.00 88.25 105 PRO A C 1
ATOM 831 O O . PRO A 1 105 ? -27.112 10.562 9.982 1.00 88.25 105 PRO A O 1
ATOM 834 N N . GLY A 1 106 ? -28.241 9.121 11.295 1.00 87.31 106 GLY A N 1
ATOM 835 C CA . GLY A 1 106 ? -28.987 10.135 12.040 1.00 87.31 106 GLY A CA 1
ATOM 836 C C . GLY A 1 106 ? -28.123 10.931 13.021 1.00 87.31 106 GLY A C 1
ATOM 837 O O . GLY A 1 106 ? -28.446 12.083 13.324 1.00 87.31 106 GLY A O 1
ATOM 838 N N . GLN A 1 107 ? -26.991 10.369 13.462 1.00 87.81 107 GLN A N 1
ATOM 839 C CA . GLN A 1 107 ? -26.102 11.013 14.436 1.00 87.81 107 GLN A CA 1
ATOM 840 C C . GLN A 1 107 ? -25.420 12.274 13.904 1.00 87.81 107 GLN A C 1
ATOM 842 O O . GLN A 1 107 ? -25.119 13.165 14.691 1.00 87.81 107 GLN A O 1
ATOM 847 N N . ILE A 1 108 ? -25.254 12.426 12.583 1.00 88.38 108 ILE A N 1
ATOM 848 C CA . ILE A 1 108 ? -24.629 13.626 11.992 1.00 88.38 108 ILE A CA 1
ATOM 849 C C . ILE A 1 108 ? -25.352 14.898 12.446 1.00 88.38 108 ILE A C 1
ATOM 851 O O . ILE A 1 108 ? -24.722 15.888 12.817 1.00 88.38 108 ILE A O 1
ATOM 855 N N . LEU A 1 109 ? -26.688 14.873 12.413 1.00 88.12 109 LEU A N 1
ATOM 856 C CA . LEU A 1 109 ? -27.501 16.029 12.783 1.00 88.12 109 LEU A CA 1
ATOM 857 C C . LEU A 1 109 ? -27.529 16.249 14.298 1.00 88.12 109 LEU A C 1
ATOM 859 O O . LEU A 1 109 ? -27.615 17.392 14.745 1.00 88.12 109 LEU A O 1
ATOM 863 N N . ALA A 1 110 ? -27.432 15.169 15.075 1.00 87.19 110 ALA A N 1
ATOM 864 C CA . ALA A 1 110 ? -27.399 15.218 16.532 1.00 87.19 110 ALA A CA 1
ATOM 865 C C . ALA A 1 110 ? -26.059 15.743 17.078 1.00 87.19 110 ALA A C 1
ATOM 867 O O . ALA A 1 110 ? -26.048 16.427 18.101 1.00 87.19 110 ALA A O 1
ATOM 868 N N . ASP A 1 111 ? -24.952 15.488 16.375 1.00 88.00 111 ASP A N 1
ATOM 869 C CA . ASP A 1 111 ? -23.602 15.888 16.788 1.00 88.00 111 ASP A CA 1
ATOM 870 C C . ASP A 1 111 ? -23.245 17.334 16.398 1.00 88.00 111 ASP A C 1
ATOM 872 O O . ASP A 1 111 ? -22.357 17.938 17.008 1.00 88.00 111 ASP A O 1
ATOM 876 N N . LEU A 1 112 ? -23.955 17.931 15.430 1.00 88.12 112 LEU A N 1
ATOM 877 C CA . LEU A 1 112 ? -23.738 19.311 14.960 1.00 88.12 112 LEU A CA 1
ATOM 878 C C . LEU A 1 112 ? -23.699 20.358 16.097 1.00 88.12 112 LEU A C 1
ATOM 880 O O . LEU A 1 112 ? -22.766 21.168 16.124 1.00 88.12 112 LEU A O 1
ATOM 884 N N . PRO A 1 113 ? -24.643 20.370 17.064 1.00 90.50 113 PRO A N 1
ATOM 885 C CA . PRO A 1 113 ? -24.573 21.273 18.215 1.00 90.50 113 PRO A CA 1
ATOM 886 C C . PRO A 1 113 ? -23.377 20.986 19.136 1.00 90.50 113 PRO A C 1
ATOM 888 O O . PRO A 1 113 ? -22.846 21.902 19.766 1.00 90.50 113 PRO A O 1
ATOM 891 N N . GLY A 1 114 ? -22.944 19.723 19.222 1.00 85.19 114 GLY A N 1
ATOM 892 C CA . GLY A 1 114 ? -21.783 19.302 20.010 1.00 85.19 114 GLY A CA 1
ATOM 893 C C . GLY A 1 114 ? -20.471 19.833 19.434 1.00 85.19 114 GLY A C 1
ATOM 894 O O . GLY A 1 114 ? -19.618 20.317 20.178 1.00 85.19 114 GLY A O 1
ATOM 895 N N . TRP A 1 115 ? -20.348 19.854 18.105 1.00 89.00 115 TRP A N 1
ATOM 896 C CA . TRP A 1 115 ? -19.176 20.401 17.414 1.00 89.00 115 TRP A CA 1
ATOM 897 C C . TRP A 1 115 ? -18.970 21.896 17.669 1.00 89.00 115 TRP A C 1
ATOM 899 O O . TRP A 1 115 ? -17.832 22.355 17.683 1.00 89.00 115 TRP A O 1
ATOM 909 N N . GLN A 1 116 ? -20.045 22.658 17.892 1.00 89.69 116 GLN A N 1
ATOM 910 C CA . GLN A 1 116 ? -19.946 24.085 18.220 1.00 89.69 116 GLN A CA 1
ATOM 911 C C . GLN A 1 116 ? -19.450 24.330 19.649 1.00 89.69 116 GLN A C 1
ATOM 913 O O . GLN A 1 116 ? -18.766 25.321 19.893 1.00 89.69 116 GLN A O 1
ATOM 918 N N . LYS A 1 117 ? -19.806 23.450 20.595 1.00 89.06 117 LYS A N 1
ATOM 919 C CA . LYS A 1 117 ? -19.421 23.586 22.008 1.00 89.06 117 LYS A CA 1
ATOM 920 C C . LYS A 1 117 ? -17.994 23.118 22.267 1.00 89.06 117 LYS A C 1
ATOM 922 O O . LYS A 1 117 ? -17.253 23.806 22.959 1.00 89.06 117 LYS A O 1
ATOM 927 N N . ASP A 1 118 ? -17.630 21.959 21.728 1.00 88.44 118 ASP A N 1
ATOM 928 C CA . ASP A 1 118 ? -16.288 21.394 21.858 1.00 88.44 118 ASP A CA 1
ATOM 929 C C . ASP A 1 118 ? -15.957 20.565 20.613 1.00 88.44 118 ASP A C 1
ATOM 931 O O . ASP A 1 118 ? -16.258 19.371 20.520 1.00 88.44 118 ASP A O 1
ATOM 935 N N . PHE A 1 119 ? -15.383 21.237 19.614 1.00 88.81 119 PHE A N 1
ATOM 936 C CA . PHE A 1 119 ? -15.088 20.629 18.322 1.00 88.81 119 PHE A CA 1
ATOM 937 C C . PHE A 1 119 ? -14.101 19.472 18.452 1.00 88.81 119 PHE A C 1
ATOM 939 O O . PHE A 1 119 ? -14.332 18.407 17.890 1.00 88.81 119 PHE A O 1
ATOM 946 N N . LEU A 1 120 ? -13.002 19.662 19.188 1.00 89.06 120 LEU A N 1
ATOM 947 C CA . LEU A 1 120 ? -11.920 18.680 19.209 1.00 89.06 120 LEU A CA 1
ATOM 948 C C . LEU A 1 120 ? -12.366 17.373 19.865 1.00 89.06 120 LEU A C 1
ATOM 950 O O . LEU A 1 120 ? -12.109 16.310 19.309 1.00 89.06 120 LEU A O 1
ATOM 954 N N . SER A 1 121 ? -13.084 17.455 20.985 1.00 87.81 121 SER A N 1
ATOM 955 C CA . SER A 1 121 ? -13.551 16.270 21.711 1.00 87.81 121 SER A CA 1
ATOM 956 C C . SER A 1 121 ? -14.632 15.496 20.945 1.00 87.81 121 SER A C 1
ATOM 958 O O . SER A 1 121 ? -14.570 14.272 20.837 1.00 87.81 121 SER A O 1
ATOM 960 N N . ASN A 1 122 ? -15.596 16.200 20.339 1.00 87.06 122 ASN A N 1
ATOM 961 C CA . ASN A 1 122 ? -16.734 15.552 19.674 1.00 87.06 122 ASN A CA 1
ATOM 962 C C . ASN A 1 122 ? -16.435 15.132 18.225 1.00 87.06 122 ASN A C 1
ATOM 964 O O . ASN A 1 122 ? -16.997 14.160 17.716 1.00 87.06 122 ASN A O 1
ATOM 968 N N . PHE A 1 123 ? -15.550 15.849 17.528 1.00 88.75 123 PHE A N 1
ATOM 969 C CA . PHE A 1 123 ? -15.193 15.510 16.152 1.00 88.75 123 PHE A CA 1
ATOM 970 C C . PHE A 1 123 ? -14.174 14.363 16.099 1.00 88.75 123 PHE A C 1
ATOM 972 O O . PHE A 1 123 ? -14.341 13.433 15.299 1.00 88.75 123 PHE A O 1
ATOM 979 N N . PHE A 1 124 ? -13.152 14.391 16.965 1.00 91.50 124 PHE A N 1
ATOM 980 C CA . PHE A 1 124 ? -12.068 13.405 16.995 1.00 91.50 124 PHE A CA 1
ATOM 981 C C . PHE A 1 124 ? -12.347 12.246 17.954 1.00 91.50 124 PHE A C 1
ATOM 983 O O . PHE A 1 124 ? -11.694 12.079 18.981 1.00 91.50 124 PHE A O 1
ATOM 990 N N . THR A 1 125 ? -13.300 11.399 17.571 1.00 91.44 125 THR A N 1
ATOM 991 C CA . THR A 1 125 ? -13.574 10.144 18.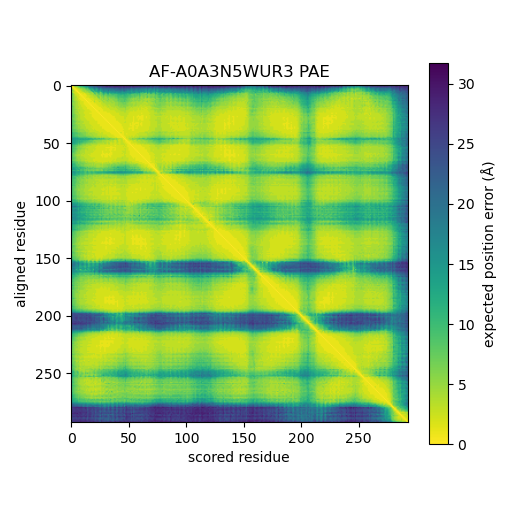280 1.00 91.44 125 THR A CA 1
ATOM 992 C C . THR A 1 125 ? -12.413 9.152 18.129 1.00 91.44 125 THR A C 1
ATOM 994 O O . THR A 1 125 ? -11.658 9.200 17.153 1.00 91.44 125 THR A O 1
ATOM 997 N N . GLY A 1 126 ? -12.272 8.217 19.075 1.00 90.50 126 GLY A N 1
ATOM 998 C CA . GLY A 1 126 ? -11.204 7.207 19.043 1.00 90.50 126 GLY A CA 1
ATOM 999 C C . GLY A 1 126 ? -11.209 6.360 17.764 1.00 90.50 126 GLY A C 1
ATOM 1000 O O . GLY A 1 126 ? -10.163 6.168 17.144 1.00 90.50 126 GLY A O 1
ATOM 1001 N N . GLU A 1 127 ? -12.395 5.941 17.312 1.00 92.06 127 GLU A N 1
ATOM 1002 C CA . GLU A 1 127 ? -12.581 5.236 16.037 1.00 92.06 127 GLU A CA 1
ATOM 1003 C C . GLU A 1 127 ? -12.110 6.076 14.842 1.00 92.06 127 GLU A C 1
ATOM 1005 O O . GLU A 1 127 ? -11.366 5.591 13.988 1.00 92.06 127 GLU A O 1
ATOM 1010 N N . TYR A 1 128 ? -12.484 7.359 14.796 1.00 94.19 128 TYR A N 1
ATOM 1011 C CA . TYR A 1 128 ? -12.074 8.251 13.714 1.00 94.19 128 TYR A CA 1
ATOM 1012 C C . TYR A 1 128 ? -10.561 8.492 13.704 1.00 94.19 128 TYR A C 1
ATOM 1014 O O . TYR A 1 128 ? -9.948 8.563 12.637 1.00 94.19 128 TYR A O 1
ATOM 1022 N N . MET A 1 129 ? -9.929 8.552 14.877 1.00 94.56 129 MET A N 1
ATOM 1023 C CA . MET A 1 129 ? -8.476 8.675 14.979 1.00 94.56 129 MET A CA 1
ATOM 1024 C C . MET A 1 129 ? -7.744 7.435 14.480 1.00 94.56 129 MET A C 1
ATOM 1026 O O . MET A 1 129 ? -6.763 7.567 13.744 1.00 94.56 129 MET A O 1
ATOM 1030 N N . LEU A 1 130 ? -8.250 6.242 14.794 1.00 93.81 130 LEU A N 1
ATOM 1031 C CA . LEU A 1 130 ? -7.715 4.997 14.247 1.00 93.81 130 LEU A CA 1
ATOM 1032 C C . LEU A 1 130 ? -7.909 4.930 12.725 1.00 93.81 130 LEU A C 1
ATOM 1034 O O . LEU A 1 130 ? -6.971 4.583 12.005 1.00 93.81 130 LEU A O 1
ATOM 1038 N N . ALA A 1 131 ? -9.080 5.337 12.224 1.00 95.69 131 ALA A N 1
ATOM 1039 C CA . ALA A 1 131 ? -9.373 5.408 10.793 1.00 95.69 131 ALA A CA 1
ATOM 1040 C C . ALA A 1 131 ? -8.411 6.348 10.046 1.00 95.69 131 ALA A C 1
ATOM 1042 O O . ALA A 1 131 ? -7.851 5.960 9.019 1.00 95.69 131 ALA A O 1
ATOM 1043 N N . ILE A 1 132 ? -8.166 7.554 10.575 1.00 96.75 132 ILE A N 1
ATOM 1044 C CA . ILE A 1 132 ? -7.194 8.500 10.006 1.00 96.75 132 ILE A CA 1
ATOM 1045 C C . ILE A 1 132 ? -5.777 7.924 10.056 1.00 96.75 132 ILE A C 1
ATOM 1047 O O . ILE A 1 132 ? -5.051 8.014 9.067 1.00 96.75 132 ILE A O 1
ATOM 1051 N N . ALA A 1 133 ? -5.368 7.322 11.175 1.00 96.62 133 ALA A N 1
ATOM 1052 C CA . ALA A 1 133 ? -4.033 6.741 11.310 1.00 96.62 133 ALA A CA 1
ATOM 1053 C C . ALA A 1 133 ? -3.800 5.608 10.297 1.00 96.62 133 ALA A C 1
ATOM 1055 O O . ALA A 1 133 ? -2.750 5.557 9.649 1.00 96.62 133 ALA A O 1
ATOM 1056 N N . LEU A 1 134 ? -4.794 4.734 10.105 1.00 97.00 134 LEU A N 1
ATOM 1057 C CA . LEU A 1 134 ? -4.745 3.684 9.091 1.00 97.00 134 LEU A CA 1
ATOM 1058 C C . LEU A 1 134 ? -4.714 4.271 7.676 1.00 97.00 134 LEU A C 1
ATOM 1060 O O . LEU A 1 134 ? -3.895 3.848 6.862 1.00 97.00 134 LEU A O 1
ATOM 1064 N N . ALA A 1 135 ? -5.552 5.267 7.390 1.00 97.50 135 ALA A N 1
ATOM 1065 C CA . ALA A 1 135 ? -5.560 5.957 6.105 1.00 97.50 135 ALA A CA 1
ATOM 1066 C C . ALA A 1 135 ? -4.197 6.586 5.787 1.00 97.50 135 ALA A C 1
ATOM 1068 O O . ALA A 1 135 ? -3.681 6.389 4.688 1.00 97.50 135 ALA A O 1
ATOM 1069 N N . LEU A 1 136 ? -3.574 7.263 6.759 1.00 97.19 136 LEU A N 1
ATOM 1070 C CA . LEU A 1 136 ? -2.207 7.797 6.680 1.00 97.19 136 LEU A CA 1
ATOM 1071 C C . LEU A 1 136 ? -1.191 6.708 6.364 1.00 97.19 136 LEU A C 1
ATOM 1073 O O . LEU A 1 136 ? -0.392 6.865 5.436 1.00 97.19 136 LEU A O 1
ATOM 1077 N N . ALA A 1 137 ? -1.242 5.589 7.084 1.00 97.12 137 ALA A N 1
ATOM 1078 C CA . ALA A 1 137 ? -0.351 4.466 6.837 1.00 97.12 137 ALA A CA 1
ATOM 1079 C C . ALA A 1 137 ? -0.535 3.898 5.420 1.00 97.12 137 ALA A C 1
ATOM 1081 O O . ALA A 1 137 ? 0.450 3.710 4.702 1.00 97.12 137 ALA A O 1
ATOM 1082 N N . VAL A 1 138 ? -1.773 3.659 4.988 1.00 97.75 138 VAL A N 1
ATOM 1083 C CA . VAL A 1 138 ? -2.093 3.105 3.665 1.00 97.75 138 VAL A CA 1
ATOM 1084 C C . VAL A 1 138 ? -1.678 4.058 2.549 1.00 97.75 138 VAL A C 1
ATOM 1086 O O . VAL A 1 138 ? -0.994 3.642 1.611 1.00 97.75 138 VAL A O 1
ATOM 1089 N N . TRP A 1 139 ? -2.028 5.337 2.656 1.00 97.44 139 TRP A N 1
ATOM 1090 C CA . TRP A 1 139 ? -1.673 6.358 1.673 1.00 97.44 139 TRP A CA 1
ATOM 1091 C C . TRP A 1 139 ? -0.154 6.519 1.561 1.00 97.44 139 TRP A C 1
ATOM 1093 O O . TRP A 1 139 ? 0.404 6.485 0.465 1.00 97.44 139 TRP A O 1
ATOM 1103 N N . PHE A 1 140 ? 0.556 6.604 2.691 1.00 96.00 140 PHE A N 1
ATOM 1104 C CA . PHE A 1 140 ? 2.010 6.775 2.683 1.00 96.00 140 PHE A CA 1
ATOM 1105 C C . PHE A 1 140 ? 2.726 5.563 2.075 1.00 96.00 140 PHE A C 1
ATOM 1107 O O . PHE A 1 140 ? 3.646 5.713 1.262 1.00 96.00 140 PHE A O 1
ATOM 1114 N N . ASN A 1 141 ? 2.300 4.350 2.437 1.00 96.12 141 ASN A N 1
ATOM 1115 C CA . ASN A 1 141 ? 2.909 3.125 1.927 1.00 96.12 141 ASN A CA 1
ATOM 1116 C C . ASN A 1 141 ? 2.586 2.889 0.446 1.00 96.12 141 ASN A C 1
ATOM 1118 O O . ASN A 1 141 ? 3.495 2.555 -0.316 1.00 96.12 141 ASN A O 1
ATOM 1122 N N . SER A 1 142 ? 1.346 3.123 0.010 1.00 96.06 142 SER A N 1
ATOM 1123 C CA . SER A 1 142 ? 0.959 3.017 -1.406 1.00 96.06 142 SER A CA 1
ATOM 1124 C C . SER A 1 142 ? 1.673 4.053 -2.276 1.00 96.06 142 SER A C 1
ATOM 1126 O O . SER A 1 142 ? 2.274 3.679 -3.286 1.00 96.06 142 SER A O 1
ATOM 1128 N N . ALA A 1 143 ? 1.729 5.321 -1.853 1.00 93.62 143 ALA A N 1
ATOM 1129 C CA . ALA A 1 143 ? 2.496 6.362 -2.538 1.00 93.62 143 ALA A CA 1
ATOM 1130 C C . ALA A 1 143 ? 3.997 6.016 -2.600 1.00 93.62 143 ALA A C 1
ATOM 1132 O O . ALA A 1 143 ? 4.649 6.198 -3.634 1.00 93.62 143 ALA A O 1
ATOM 1133 N N . GLY A 1 144 ? 4.555 5.471 -1.515 1.00 92.69 144 GLY A N 1
ATOM 1134 C CA . GLY A 1 144 ? 5.946 5.020 -1.452 1.00 92.69 144 GLY A CA 1
ATOM 1135 C C . GLY A 1 144 ? 6.251 3.843 -2.385 1.00 92.69 144 GLY A C 1
ATOM 1136 O O . GLY A 1 144 ? 7.259 3.872 -3.092 1.00 92.69 144 GLY A O 1
ATOM 1137 N N . LEU A 1 145 ? 5.385 2.827 -2.422 1.00 92.94 145 LEU A N 1
ATOM 1138 C CA . LEU A 1 145 ? 5.510 1.682 -3.332 1.00 92.94 145 LEU A CA 1
ATOM 1139 C C . LEU A 1 145 ? 5.368 2.120 -4.790 1.00 92.94 145 LEU A C 1
ATOM 1141 O O . LEU A 1 145 ? 6.196 1.746 -5.621 1.00 92.94 145 LEU A O 1
ATOM 1145 N N . ALA A 1 146 ? 4.387 2.976 -5.084 1.00 91.88 146 ALA A N 1
ATOM 1146 C CA . ALA A 1 146 ? 4.213 3.565 -6.404 1.00 91.88 146 ALA A CA 1
ATOM 1147 C C . ALA A 1 146 ? 5.475 4.305 -6.861 1.00 91.88 146 ALA A C 1
ATOM 1149 O O . ALA A 1 146 ? 5.859 4.168 -8.016 1.00 91.88 146 ALA A O 1
ATOM 1150 N N . ASN A 1 147 ? 6.158 5.029 -5.962 1.00 90.94 147 ASN A N 1
ATOM 1151 C CA . ASN A 1 147 ? 7.398 5.749 -6.286 1.00 90.94 147 ASN A CA 1
ATOM 1152 C C . ASN A 1 147 ? 8.492 4.830 -6.753 1.00 90.94 147 ASN A C 1
ATOM 1154 O O . ASN A 1 147 ? 9.159 5.095 -7.750 1.00 90.94 147 ASN A O 1
ATOM 1158 N N . SER A 1 148 ? 8.682 3.748 -6.024 1.00 90.69 148 SER A N 1
ATOM 1159 C CA . SER A 1 148 ? 9.718 2.808 -6.376 1.00 90.69 148 SER A CA 1
ATOM 1160 C C . SER A 1 148 ? 9.380 2.038 -7.652 1.00 90.69 148 SER A C 1
ATOM 1162 O O . SER A 1 148 ? 10.278 1.797 -8.451 1.00 90.69 148 SER A O 1
ATOM 1164 N N . LEU A 1 149 ? 8.108 1.689 -7.879 1.00 89.50 149 LEU A N 1
ATOM 1165 C CA . LEU A 1 149 ? 7.678 1.044 -9.123 1.00 89.50 149 LEU A CA 1
ATOM 1166 C C . LEU A 1 149 ? 7.831 1.983 -10.321 1.00 89.50 149 LEU A C 1
ATOM 1168 O O . LEU A 1 149 ? 8.378 1.588 -11.341 1.00 89.50 149 LEU A O 1
ATOM 1172 N N . GLU A 1 150 ? 7.415 3.237 -10.190 1.00 87.19 150 GLU A N 1
ATOM 1173 C CA . GLU A 1 150 ? 7.572 4.252 -11.230 1.00 87.19 150 GLU A CA 1
ATOM 1174 C C . GLU A 1 150 ? 9.049 4.475 -11.566 1.00 87.19 150 GLU A C 1
ATOM 1176 O O . GLU A 1 150 ? 9.424 4.367 -12.723 1.00 87.19 150 GLU A O 1
ATOM 1181 N N . ARG A 1 151 ? 9.926 4.645 -10.566 1.00 85.19 151 ARG A N 1
ATOM 1182 C CA . ARG A 1 151 ? 11.383 4.767 -10.786 1.00 85.19 151 ARG A CA 1
ATOM 1183 C C . ARG A 1 151 ? 12.010 3.543 -11.455 1.00 85.19 151 ARG A C 1
ATOM 1185 O O . ARG A 1 151 ? 13.067 3.663 -12.073 1.00 85.19 151 ARG A O 1
ATOM 1192 N N . LEU A 1 152 ? 11.409 2.369 -11.266 1.00 83.56 152 LEU A N 1
ATOM 1193 C CA . LEU A 1 152 ? 11.858 1.115 -11.861 1.00 83.56 152 LEU A CA 1
ATOM 1194 C C . LEU A 1 152 ? 11.371 0.956 -13.308 1.00 83.56 152 LEU A C 1
ATOM 1196 O O . LEU A 1 152 ? 12.037 0.296 -14.103 1.00 83.56 152 LEU A O 1
ATOM 1200 N N . TYR A 1 153 ? 10.209 1.522 -13.637 1.00 76.75 153 TYR A N 1
ATOM 1201 C CA . TYR A 1 153 ? 9.543 1.299 -14.914 1.00 76.75 153 TYR A CA 1
ATOM 1202 C C . TYR A 1 153 ? 9.594 2.490 -15.865 1.00 76.75 153 TYR A C 1
ATOM 1204 O O . TYR A 1 153 ? 9.796 2.268 -17.047 1.00 76.75 153 TYR A O 1
ATOM 1212 N N . GLU A 1 154 ? 9.415 3.718 -15.392 1.00 70.50 154 GLU A N 1
ATOM 1213 C CA . GLU A 1 154 ? 9.415 4.948 -16.185 1.00 70.50 154 GLU A CA 1
ATOM 1214 C C . GLU A 1 154 ? 10.785 5.631 -16.071 1.00 70.50 154 GLU A C 1
ATOM 1216 O O . GLU A 1 154 ? 11.027 6.425 -15.158 1.00 70.50 154 GLU A O 1
ATOM 1221 N N . ARG A 1 155 ? 11.711 5.300 -16.980 1.00 65.50 155 ARG A N 1
ATOM 1222 C CA . ARG A 1 155 ? 12.996 6.003 -17.093 1.00 65.50 155 ARG A CA 1
ATOM 1223 C C . ARG A 1 155 ? 13.388 6.187 -18.555 1.00 65.50 155 ARG A C 1
ATOM 1225 O O . ARG A 1 155 ? 13.236 5.251 -19.338 1.00 65.50 155 ARG A O 1
ATOM 1232 N N . ASP A 1 156 ? 13.830 7.402 -18.884 1.00 57.00 156 ASP A N 1
ATOM 1233 C CA . ASP A 1 156 ? 14.003 7.872 -20.259 1.00 57.00 156 ASP A CA 1
ATOM 1234 C C . ASP A 1 156 ? 15.036 7.059 -21.035 1.00 57.00 156 ASP A C 1
ATOM 1236 O O . ASP A 1 156 ? 16.127 6.756 -20.538 1.00 57.00 156 ASP A O 1
ATOM 1240 N N . GLU A 1 157 ? 14.663 6.745 -22.278 1.00 56.81 157 GLU A N 1
ATOM 1241 C CA . GLU A 1 157 ? 15.415 5.924 -23.228 1.00 56.81 157 GLU A CA 1
ATOM 1242 C C . GLU A 1 157 ? 16.854 6.442 -23.422 1.00 56.81 157 GLU A C 1
ATOM 1244 O O . GLU A 1 157 ? 17.779 5.638 -23.533 1.00 56.81 157 GLU A O 1
ATOM 1249 N N . ASP A 1 158 ? 17.062 7.760 -23.345 1.00 53.59 158 ASP A N 1
ATOM 1250 C CA . ASP A 1 158 ? 18.369 8.407 -23.520 1.00 53.59 158 ASP A CA 1
ATOM 1251 C C . ASP A 1 158 ? 19.341 8.125 -22.362 1.00 53.59 158 ASP A C 1
ATOM 1253 O O . ASP A 1 158 ? 20.540 7.956 -22.576 1.00 53.59 158 ASP A O 1
ATOM 1257 N N . THR A 1 159 ? 18.839 7.957 -21.132 1.00 58.03 159 THR A N 1
ATOM 1258 C CA . THR A 1 159 ? 19.694 7.640 -19.967 1.00 58.03 159 THR A CA 1
ATOM 1259 C C . THR A 1 159 ? 20.185 6.190 -19.929 1.00 58.03 159 THR A C 1
ATOM 1261 O O . THR A 1 159 ? 21.076 5.863 -19.143 1.00 58.03 159 THR A O 1
ATOM 1264 N N . LEU A 1 160 ? 19.622 5.302 -20.758 1.00 63.50 160 LEU A N 1
ATOM 1265 C CA . LEU A 1 160 ? 19.979 3.878 -20.779 1.00 63.50 160 LEU A CA 1
ATOM 1266 C C . LEU A 1 160 ? 21.301 3.597 -21.507 1.00 63.50 160 LEU A C 1
ATOM 1268 O O . LEU A 1 160 ? 21.930 2.570 -21.240 1.00 63.50 160 LEU A O 1
ATOM 1272 N N . TRP A 1 161 ? 21.708 4.475 -22.427 1.00 61.78 161 TRP A N 1
ATOM 1273 C CA . TRP A 1 161 ? 22.814 4.207 -23.350 1.00 61.78 161 TR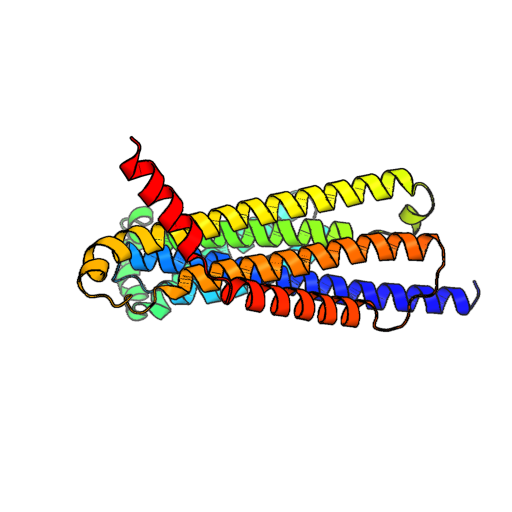P A CA 1
ATOM 1274 C C . TRP A 1 161 ? 24.172 4.705 -22.8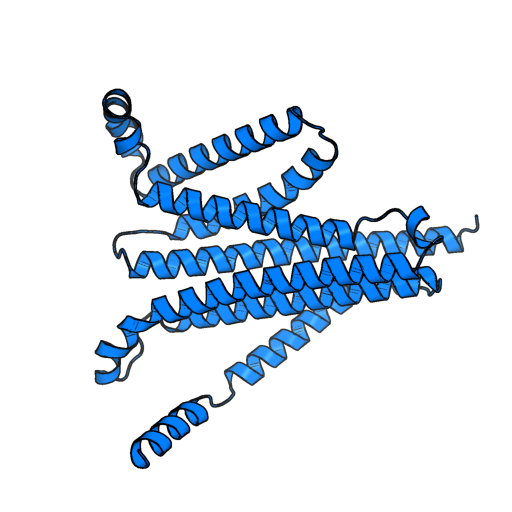51 1.00 61.78 161 TRP A C 1
ATOM 1276 O O . TRP A 1 161 ? 25.170 4.038 -23.119 1.00 61.78 161 TRP A O 1
ATOM 1286 N N . ASP A 1 162 ? 24.212 5.786 -22.066 1.00 65.12 162 ASP A N 1
ATOM 1287 C CA . ASP A 1 162 ? 25.479 6.399 -21.646 1.00 65.12 162 ASP A CA 1
ATOM 1288 C C . ASP A 1 162 ? 26.143 5.706 -20.439 1.00 65.12 162 ASP A C 1
ATOM 1290 O O . ASP A 1 162 ? 27.369 5.656 -20.368 1.00 65.12 162 ASP A O 1
ATOM 1294 N N . GLU A 1 163 ? 25.391 5.121 -19.488 1.00 73.00 163 GLU A N 1
ATOM 1295 C CA . GLU A 1 163 ? 25.981 4.618 -18.227 1.00 73.00 163 GLU A CA 1
ATOM 1296 C C . GLU A 1 163 ? 25.280 3.380 -17.618 1.00 73.00 163 GLU A C 1
ATOM 1298 O O . GLU A 1 163 ? 24.759 3.417 -16.496 1.00 73.00 163 GLU A O 1
ATOM 1303 N N . LEU A 1 164 ? 25.327 2.227 -18.305 1.00 73.88 164 LEU A N 1
ATOM 1304 C CA . LEU A 1 164 ? 24.710 0.966 -17.839 1.00 73.88 164 LEU A CA 1
ATOM 1305 C C . LEU A 1 164 ? 25.098 0.581 -16.395 1.00 73.88 164 LEU A C 1
ATOM 1307 O O . LEU A 1 164 ? 24.258 0.118 -15.623 1.00 73.88 164 LEU A O 1
ATOM 1311 N N . GLY A 1 165 ? 26.364 0.780 -16.010 1.00 74.69 165 GLY A N 1
ATOM 1312 C CA . GLY A 1 165 ? 26.849 0.453 -14.665 1.00 74.69 165 GLY A CA 1
ATOM 1313 C C . GLY A 1 165 ? 26.179 1.287 -13.567 1.00 74.69 165 GLY A C 1
ATOM 1314 O O . GLY A 1 165 ? 25.724 0.736 -12.561 1.00 74.69 165 GLY A O 1
ATOM 1315 N N . LYS A 1 166 ? 26.045 2.606 -13.774 1.00 78.81 166 LYS A N 1
ATOM 1316 C CA . LYS A 1 166 ? 25.357 3.488 -12.816 1.00 78.81 166 LYS A CA 1
ATOM 1317 C C . LYS A 1 166 ? 23.856 3.213 -12.793 1.00 78.81 166 LYS A C 1
ATOM 1319 O O . LYS A 1 166 ? 23.253 3.200 -11.719 1.00 78.81 166 LYS A O 1
ATOM 1324 N N . LEU A 1 167 ? 23.275 2.903 -13.952 1.00 77.62 167 LEU A N 1
ATOM 1325 C CA . LEU A 1 167 ? 21.878 2.501 -14.071 1.00 77.62 167 LEU A CA 1
ATOM 1326 C C . LEU A 1 167 ? 21.585 1.228 -13.263 1.00 77.62 167 LEU A C 1
ATOM 1328 O O . LEU A 1 167 ? 20.650 1.208 -12.464 1.00 77.62 167 LEU A O 1
ATOM 1332 N N . GLN A 1 168 ? 22.387 0.174 -13.425 1.00 79.12 168 GLN A N 1
ATOM 1333 C CA . GLN A 1 168 ? 22.173 -1.092 -12.721 1.00 79.12 168 GLN A CA 1
ATOM 1334 C C . GLN A 1 168 ? 22.274 -0.927 -11.199 1.00 79.12 168 GLN A C 1
ATOM 1336 O O . GLN A 1 168 ? 21.460 -1.501 -10.471 1.00 79.12 168 GLN A O 1
ATOM 1341 N N . ASN A 1 169 ? 23.217 -0.112 -10.721 1.00 83.25 169 ASN A N 1
ATOM 1342 C CA . ASN A 1 169 ? 23.331 0.213 -9.299 1.00 83.25 169 ASN A CA 1
ATOM 1343 C C . ASN A 1 169 ? 22.083 0.949 -8.794 1.00 83.25 169 ASN A C 1
ATOM 1345 O O . ASN A 1 169 ? 21.460 0.496 -7.837 1.00 83.25 169 ASN A O 1
ATOM 1349 N N . ALA A 1 170 ? 21.633 1.988 -9.505 1.00 83.50 170 ALA A N 1
ATOM 1350 C CA . ALA A 1 170 ? 20.431 2.732 -9.130 1.00 83.50 170 ALA A CA 1
ATOM 1351 C C . ALA A 1 170 ? 19.168 1.848 -9.081 1.00 83.50 170 ALA A C 1
ATOM 1353 O O . ALA A 1 170 ? 18.311 2.030 -8.215 1.00 83.50 170 ALA A O 1
ATOM 1354 N N . LEU A 1 171 ? 19.032 0.880 -9.992 1.00 83.69 171 LEU A N 1
ATOM 1355 C CA . LEU A 1 171 ? 17.887 -0.036 -10.002 1.00 83.69 171 LEU A CA 1
ATOM 1356 C C . LEU A 1 171 ? 17.961 -1.064 -8.865 1.00 83.69 171 LEU A C 1
ATOM 1358 O O . LEU A 1 171 ? 16.937 -1.384 -8.255 1.00 83.69 171 LEU A O 1
ATOM 1362 N N . ASN A 1 172 ? 19.162 -1.555 -8.548 1.00 87.00 172 ASN A N 1
ATOM 1363 C CA . ASN A 1 172 ? 19.380 -2.410 -7.383 1.00 87.00 172 ASN A CA 1
ATOM 1364 C C . ASN A 1 172 ? 19.058 -1.671 -6.078 1.00 87.00 172 ASN A C 1
ATOM 1366 O O . ASN A 1 172 ? 18.437 -2.261 -5.192 1.00 87.00 172 ASN A O 1
ATOM 1370 N N . ASP A 1 173 ? 19.383 -0.381 -5.984 1.00 89.25 173 ASP A N 1
ATOM 1371 C CA . ASP A 1 173 ? 19.044 0.454 -4.82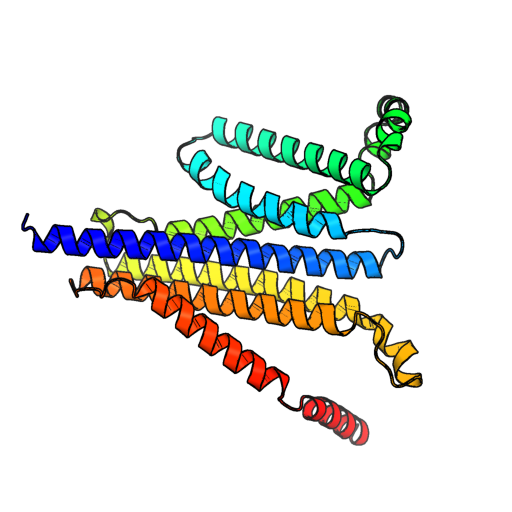7 1.00 89.25 173 ASP A CA 1
ATOM 1372 C C . ASP A 1 173 ? 17.529 0.637 -4.679 1.00 89.25 173 ASP A C 1
ATOM 1374 O O . ASP A 1 173 ? 16.978 0.446 -3.590 1.00 89.25 173 ASP A O 1
ATOM 1378 N N . VAL A 1 174 ? 16.821 0.920 -5.781 1.00 89.38 174 VAL A N 1
ATOM 1379 C CA . VAL A 1 174 ? 15.347 0.990 -5.791 1.00 89.38 174 VAL A CA 1
ATOM 1380 C C . VAL A 1 174 ? 14.740 -0.344 -5.357 1.00 89.38 174 VAL A C 1
ATOM 1382 O O . VAL A 1 174 ? 13.830 -0.373 -4.523 1.00 89.38 174 VAL A O 1
ATOM 1385 N N . ARG A 1 175 ? 15.267 -1.461 -5.870 1.00 90.00 175 ARG A N 1
ATOM 1386 C CA . ARG A 1 175 ? 14.813 -2.804 -5.500 1.00 90.00 175 ARG A CA 1
ATOM 1387 C C . ARG A 1 175 ? 15.073 -3.116 -4.028 1.00 90.00 175 ARG A C 1
ATOM 1389 O O . ARG A 1 175 ? 14.197 -3.684 -3.373 1.00 90.00 175 ARG A O 1
ATOM 1396 N N . ARG A 1 176 ? 16.234 -2.739 -3.489 1.00 91.69 176 ARG A N 1
ATOM 1397 C CA . ARG A 1 176 ? 16.546 -2.886 -2.061 1.00 91.69 176 ARG A CA 1
ATOM 1398 C C . ARG A 1 176 ? 15.555 -2.085 -1.220 1.00 91.69 176 ARG A C 1
ATOM 1400 O O . ARG A 1 176 ? 14.986 -2.635 -0.284 1.00 91.69 176 ARG A O 1
ATOM 1407 N N . GLY A 1 177 ? 15.268 -0.843 -1.610 1.00 91.75 177 GLY A N 1
ATOM 1408 C CA . GLY A 1 177 ? 14.263 -0.002 -0.956 1.00 91.75 177 GLY A CA 1
ATOM 1409 C C . GLY A 1 177 ? 12.848 -0.595 -0.990 1.00 91.75 177 GLY A C 1
ATOM 1410 O O . GLY A 1 177 ? 12.157 -0.575 0.029 1.00 91.75 177 GLY A O 1
ATOM 1411 N N . LEU A 1 178 ? 12.424 -1.162 -2.127 1.00 92.50 178 LEU A N 1
ATOM 1412 C CA . LEU A 1 178 ? 11.161 -1.910 -2.244 1.00 92.50 178 LEU A CA 1
ATOM 1413 C C . LEU A 1 178 ? 11.128 -3.097 -1.291 1.00 92.50 178 LEU A C 1
ATOM 1415 O O . LEU A 1 178 ? 10.181 -3.245 -0.528 1.00 92.50 178 LEU A O 1
ATOM 1419 N N . THR A 1 179 ? 12.184 -3.906 -1.321 1.00 94.38 179 THR A N 1
ATOM 1420 C CA . THR A 1 179 ? 12.309 -5.112 -0.502 1.00 94.38 179 THR A CA 1
ATOM 1421 C C . THR A 1 179 ? 12.202 -4.758 0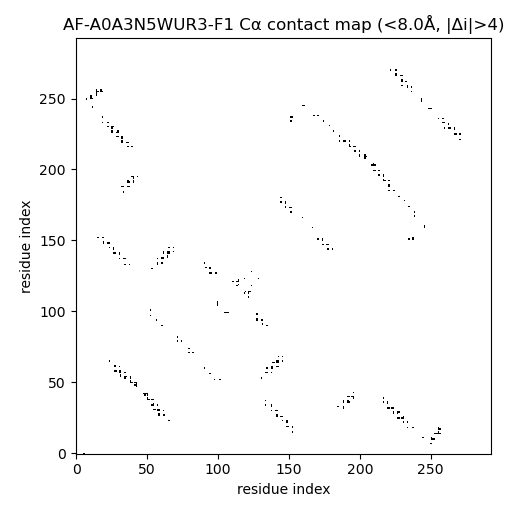.979 1.00 94.38 179 THR A C 1
ATOM 1423 O O . THR A 1 179 ? 11.353 -5.308 1.672 1.00 94.38 179 THR A O 1
ATOM 1426 N N . THR A 1 180 ? 12.965 -3.766 1.448 1.00 95.56 180 THR A N 1
ATOM 1427 C CA . THR A 1 180 ? 12.905 -3.294 2.838 1.00 95.56 180 THR A CA 1
ATOM 1428 C C . THR A 1 180 ? 11.498 -2.847 3.238 1.00 95.56 180 THR A C 1
ATOM 1430 O O . THR A 1 180 ? 11.009 -3.261 4.284 1.00 95.56 180 THR A O 1
ATOM 1433 N N . ARG A 1 181 ? 10.813 -2.046 2.410 1.00 95.31 181 ARG A N 1
ATOM 1434 C CA . ARG A 1 181 ? 9.441 -1.585 2.707 1.00 95.31 181 ARG A CA 1
ATOM 1435 C C . ARG A 1 181 ? 8.452 -2.745 2.790 1.00 95.31 181 ARG A C 1
ATOM 1437 O O . ARG A 1 181 ? 7.677 -2.817 3.736 1.00 95.31 181 ARG A O 1
ATOM 1444 N N . VAL A 1 182 ? 8.513 -3.663 1.827 1.00 95.69 182 VAL A N 1
ATOM 1445 C CA . VAL A 1 182 ? 7.670 -4.864 1.790 1.00 95.69 182 VAL A CA 1
ATOM 1446 C C . VAL A 1 182 ? 7.897 -5.734 3.028 1.00 95.69 182 VAL A C 1
ATOM 1448 O O . VAL A 1 182 ? 6.933 -6.208 3.626 1.00 95.69 182 VAL A O 1
ATOM 1451 N N . PHE A 1 183 ? 9.141 -5.908 3.470 1.00 96.31 183 PHE A N 1
ATOM 1452 C CA . PHE A 1 183 ? 9.413 -6.650 4.699 1.00 96.31 183 PHE A CA 1
ATOM 1453 C C . PHE A 1 183 ? 8.918 -5.919 5.948 1.00 96.31 183 PHE A C 1
ATOM 1455 O O . PHE A 1 183 ? 8.312 -6.563 6.792 1.00 96.31 183 PHE A O 1
ATOM 1462 N N . ILE A 1 184 ? 9.093 -4.596 6.058 1.00 97.25 184 ILE A N 1
ATOM 1463 C CA . ILE A 1 184 ? 8.590 -3.821 7.209 1.00 97.25 184 ILE A CA 1
ATOM 1464 C C . ILE A 1 184 ? 7.071 -3.966 7.343 1.00 97.25 184 ILE A C 1
ATOM 1466 O O . ILE A 1 184 ? 6.582 -4.313 8.416 1.00 97.25 184 ILE A O 1
ATOM 1470 N N . ILE A 1 185 ? 6.326 -3.752 6.255 1.00 97.31 185 ILE A N 1
ATOM 1471 C CA . ILE A 1 185 ? 4.861 -3.886 6.257 1.00 97.31 185 ILE A CA 1
ATOM 1472 C C . ILE A 1 185 ? 4.460 -5.335 6.570 1.00 97.31 185 ILE A C 1
ATOM 1474 O O . ILE A 1 185 ? 3.552 -5.564 7.365 1.00 97.31 185 ILE A O 1
ATOM 1478 N N . GLY A 1 186 ? 5.175 -6.318 6.014 1.00 96.81 186 GLY A N 1
ATOM 1479 C CA . GLY A 1 186 ? 4.942 -7.735 6.297 1.00 96.81 186 GLY A CA 1
ATOM 1480 C C . GLY A 1 186 ? 5.155 -8.091 7.763 1.00 96.81 186 GLY A C 1
ATOM 1481 O O . GLY A 1 186 ? 4.321 -8.771 8.351 1.00 96.81 186 GLY A O 1
ATOM 1482 N N . THR A 1 187 ? 6.220 -7.580 8.381 1.00 97.25 187 THR A N 1
ATOM 1483 C CA . THR A 1 187 ? 6.481 -7.751 9.814 1.00 97.25 187 THR A CA 1
ATOM 1484 C C . THR A 1 187 ? 5.354 -7.158 10.651 1.00 97.25 187 THR A C 1
ATOM 1486 O O . THR A 1 187 ? 4.885 -7.817 11.574 1.00 97.25 187 THR A O 1
ATOM 1489 N N . VAL A 1 188 ? 4.865 -5.961 10.309 1.00 96.88 188 VAL A N 1
ATOM 1490 C CA . VAL A 1 188 ? 3.712 -5.352 10.996 1.00 96.88 188 VAL A CA 1
ATOM 1491 C C . VAL A 1 188 ? 2.478 -6.254 10.895 1.00 96.88 188 VAL A C 1
ATOM 1493 O O . VAL A 1 188 ? 1.850 -6.531 11.914 1.00 96.88 188 VAL A O 1
ATOM 1496 N N . ILE A 1 189 ? 2.172 -6.781 9.704 1.00 96.94 189 ILE A N 1
ATOM 1497 C CA . ILE A 1 189 ? 1.038 -7.697 9.495 1.00 96.94 189 ILE A CA 1
ATOM 1498 C C . ILE A 1 189 ? 1.204 -8.988 10.311 1.00 96.94 189 ILE A C 1
ATOM 1500 O O . ILE A 1 189 ? 0.244 -9.440 10.931 1.00 96.94 189 ILE A O 1
ATOM 1504 N N . VAL A 1 190 ? 2.408 -9.568 10.360 1.00 95.69 190 VAL A N 1
ATOM 1505 C CA . VAL A 1 190 ? 2.699 -10.774 11.159 1.00 95.69 190 VAL A CA 1
ATOM 1506 C C . VAL A 1 190 ? 2.528 -10.508 12.651 1.00 95.69 190 VAL A C 1
ATOM 1508 O O . VAL A 1 190 ? 1.907 -11.313 13.341 1.00 95.69 190 VAL A O 1
ATOM 1511 N N . VAL A 1 191 ? 3.038 -9.379 13.149 1.00 95.12 191 VAL A N 1
ATOM 1512 C CA . VAL A 1 191 ? 2.889 -8.985 14.557 1.00 95.12 191 VAL A CA 1
ATOM 1513 C C . VAL A 1 191 ? 1.413 -8.789 14.897 1.00 95.12 191 VAL A C 1
ATOM 1515 O O . VAL A 1 191 ? 0.942 -9.355 15.879 1.00 95.12 191 VAL A O 1
ATOM 1518 N N . MET A 1 192 ? 0.654 -8.075 14.062 1.00 93.81 192 MET A N 1
ATOM 1519 C CA . MET A 1 192 ? -0.793 -7.906 14.253 1.00 93.81 192 MET A CA 1
ATOM 1520 C C . MET A 1 192 ? -1.534 -9.245 14.230 1.00 93.81 192 MET A C 1
ATOM 1522 O O . MET A 1 192 ? -2.401 -9.484 15.070 1.00 93.81 192 MET A O 1
ATOM 1526 N N . ALA A 1 193 ? -1.166 -10.148 13.319 1.00 91.38 193 ALA A N 1
ATOM 1527 C CA . ALA A 1 193 ? -1.755 -11.478 13.238 1.00 91.38 193 ALA A CA 1
ATOM 1528 C C . ALA A 1 193 ? -1.438 -12.342 14.469 1.00 91.38 193 ALA A C 1
ATOM 1530 O O . ALA A 1 193 ? -2.296 -13.101 14.921 1.00 91.38 193 ALA A O 1
ATOM 1531 N N . ALA A 1 194 ? -0.230 -12.224 15.025 1.00 89.50 194 ALA A N 1
ATOM 1532 C CA . ALA A 1 194 ? 0.157 -12.902 16.257 1.00 89.50 194 ALA A CA 1
ATOM 1533 C C . ALA A 1 194 ? -0.618 -12.352 17.466 1.00 89.50 194 ALA A C 1
ATOM 1535 O O . ALA A 1 194 ? -1.201 -13.132 18.220 1.00 89.50 194 ALA A O 1
ATOM 1536 N N . LEU A 1 195 ? -0.698 -11.023 17.602 1.00 89.44 195 LEU A N 1
ATOM 1537 C CA . LEU A 1 195 ? -1.450 -10.359 18.673 1.00 89.44 195 LEU A CA 1
ATOM 1538 C C . LEU A 1 195 ? -2.942 -10.702 18.621 1.00 89.44 195 LEU A C 1
ATOM 1540 O O . LEU A 1 195 ? -3.536 -11.015 19.648 1.00 89.44 195 LEU A O 1
ATOM 1544 N N . SER A 1 196 ? -3.5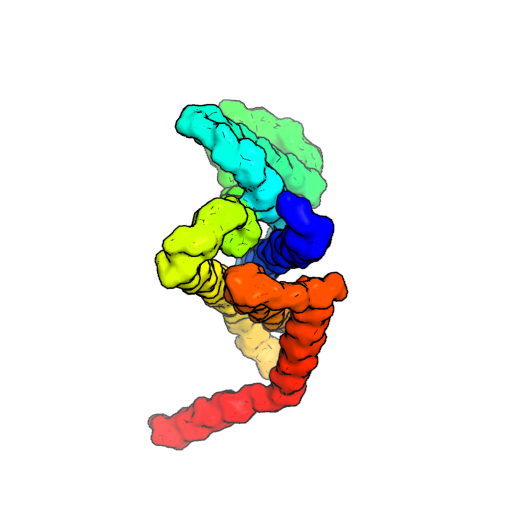25 -10.757 17.421 1.00 86.50 196 SER A N 1
ATOM 1545 C CA . SER A 1 196 ? -4.937 -11.123 17.228 1.00 86.50 196 SER A CA 1
ATOM 1546 C C . SER A 1 196 ? -5.264 -12.549 17.699 1.00 86.50 196 SER A C 1
ATOM 1548 O O . SER A 1 196 ? -6.428 -12.875 17.924 1.00 86.50 196 SER A O 1
ATOM 1550 N N . ARG A 1 197 ? -4.254 -13.421 17.849 1.00 80.44 197 ARG A N 1
ATOM 1551 C CA . ARG A 1 197 ? -4.424 -14.834 18.233 1.00 80.44 197 ARG A CA 1
ATOM 1552 C C . ARG A 1 197 ? -4.123 -15.129 19.703 1.00 80.44 197 ARG A C 1
ATOM 1554 O O . ARG A 1 197 ? -4.498 -16.209 20.154 1.00 80.44 197 ARG A O 1
ATOM 1561 N N . PHE A 1 198 ? -3.484 -14.215 20.436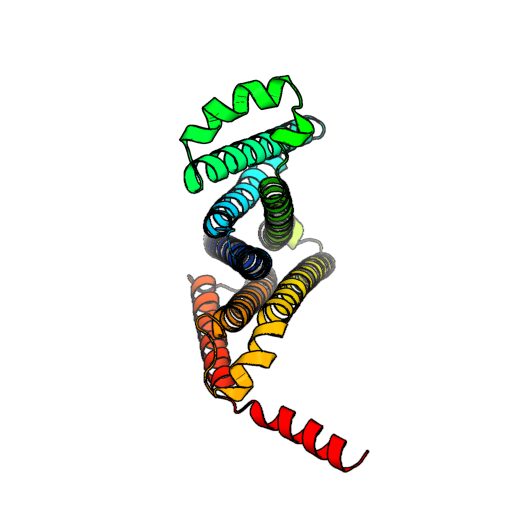 1.00 75.06 198 PHE A N 1
ATOM 1562 C CA . PHE A 1 198 ? -2.925 -14.475 21.770 1.00 75.06 198 PHE A CA 1
ATOM 1563 C C . PHE A 1 198 ? -3.968 -14.997 22.784 1.00 75.06 198 PHE A C 1
ATOM 1565 O O . PHE A 1 198 ? -3.732 -16.008 23.444 1.00 75.06 198 PHE A O 1
ATOM 1572 N N . ASP A 1 199 ? -5.169 -14.410 22.821 1.00 62.88 199 ASP A N 1
ATOM 1573 C CA . ASP A 1 199 ? -6.220 -14.804 23.780 1.00 62.88 199 ASP A CA 1
ATOM 1574 C C . ASP A 1 199 ? -7.081 -15.996 23.333 1.00 62.88 199 ASP A C 1
ATOM 1576 O O . ASP A 1 199 ? -7.696 -16.678 24.154 1.00 62.88 199 ASP A O 1
ATOM 1580 N N . ALA A 1 200 ? -7.143 -16.282 22.029 1.00 58.59 200 ALA A N 1
ATOM 1581 C CA . ALA A 1 200 ? -7.975 -17.368 21.502 1.00 58.59 200 ALA A CA 1
ATOM 1582 C C . ALA A 1 200 ? -7.471 -18.752 21.947 1.00 58.59 200 ALA A C 1
ATOM 1584 O O . ALA A 1 200 ? -8.248 -19.700 22.052 1.00 58.59 200 ALA A O 1
ATOM 1585 N N . THR A 1 201 ? -6.172 -18.869 22.223 1.00 58.53 201 THR A N 1
ATOM 1586 C CA . THR A 1 201 ? -5.512 -20.129 22.576 1.00 58.53 201 THR A CA 1
ATOM 1587 C C . THR A 1 201 ? -5.594 -20.514 24.049 1.00 58.53 201 THR A C 1
ATOM 1589 O O . THR A 1 201 ? -5.320 -21.669 24.349 1.00 58.53 201 THR A O 1
ATOM 1592 N N . ALA A 1 202 ? -5.953 -19.617 24.971 1.00 60.47 202 ALA A N 1
ATOM 1593 C CA . ALA A 1 202 ? -6.001 -19.962 26.397 1.00 60.47 202 ALA A CA 1
ATOM 1594 C C . ALA A 1 202 ? -7.301 -20.695 26.772 1.00 60.47 202 ALA A C 1
ATOM 1596 O O . ALA A 1 202 ? -7.255 -21.732 27.421 1.00 60.47 202 ALA A O 1
ATOM 1597 N N . ILE A 1 203 ? -8.449 -20.201 26.298 1.00 55.22 203 ILE A N 1
ATOM 1598 C CA . ILE A 1 203 ? -9.777 -20.702 26.698 1.00 55.22 203 ILE A CA 1
ATOM 1599 C C . ILE A 1 203 ? -10.239 -21.876 25.811 1.00 55.22 203 ILE A C 1
ATOM 1601 O O . ILE A 1 203 ? -10.817 -22.843 26.294 1.00 55.22 203 ILE A O 1
ATOM 1605 N N . PHE A 1 204 ? -9.955 -21.847 24.503 1.00 55.88 204 PHE A N 1
ATOM 1606 C CA . PHE A 1 204 ? -10.441 -22.875 23.563 1.00 55.88 204 PHE A CA 1
ATOM 1607 C C . PHE A 1 204 ? -9.554 -24.120 23.462 1.00 55.88 204 PHE A C 1
ATOM 1609 O O . PHE A 1 204 ? -9.977 -25.136 22.905 1.00 55.88 204 PHE A O 1
ATOM 1616 N N . ARG A 1 205 ? -8.340 -24.076 24.022 1.00 55.41 205 ARG A N 1
ATOM 1617 C CA . ARG A 1 205 ? -7.449 -25.244 24.096 1.00 55.41 205 ARG A CA 1
ATOM 1618 C C . ARG A 1 205 ? -8.021 -26.338 24.998 1.00 55.41 205 ARG A C 1
ATOM 1620 O O . ARG A 1 205 ? -7.737 -27.503 24.757 1.00 55.41 205 ARG A O 1
ATOM 1627 N N . GLU A 1 206 ? -8.892 -25.978 25.942 1.00 58.81 206 GLU A N 1
ATOM 1628 C CA . GLU A 1 206 ? -9.622 -26.928 26.792 1.00 58.81 206 GLU A CA 1
ATOM 1629 C C . GLU A 1 206 ? -10.786 -27.629 26.065 1.00 58.81 206 GLU A C 1
ATOM 1631 O O . GLU A 1 206 ? -11.151 -28.744 26.424 1.00 58.81 206 GLU A O 1
ATOM 1636 N N . ILE A 1 207 ? -11.348 -27.020 25.010 1.00 61.28 207 ILE A N 1
ATOM 1637 C CA . ILE A 1 207 ? -12.539 -27.525 24.291 1.00 61.28 207 ILE A CA 1
ATOM 1638 C C . ILE A 1 207 ? -12.159 -28.233 22.971 1.00 61.28 207 ILE A C 1
ATOM 1640 O O . ILE A 1 207 ? -12.989 -28.875 22.326 1.00 61.28 207 ILE A O 1
ATOM 1644 N N . GLY A 1 208 ? -10.892 -28.148 22.548 1.00 59.78 208 GLY A N 1
ATOM 1645 C CA . GLY A 1 208 ? -10.370 -28.861 21.374 1.00 59.78 208 GLY A CA 1
ATOM 1646 C C . GLY A 1 208 ? -10.904 -28.367 20.022 1.00 59.78 208 GLY A C 1
ATOM 1647 O O . GLY A 1 208 ? -10.727 -29.047 19.013 1.00 59.78 208 GLY A O 1
ATOM 1648 N N . LYS A 1 209 ? -11.555 -27.194 19.968 1.00 61.53 209 LYS A N 1
ATOM 1649 C CA . LYS A 1 209 ? -12.062 -26.588 18.724 1.00 61.53 209 LYS A CA 1
ATOM 1650 C C . LYS A 1 209 ? -11.588 -25.139 18.589 1.00 61.53 209 LYS A C 1
ATOM 1652 O O . LYS A 1 209 ? -11.816 -24.357 19.511 1.00 61.53 209 LYS A O 1
ATOM 1657 N N . PRO A 1 210 ? -10.960 -24.751 17.462 1.00 63.12 210 PRO A N 1
ATOM 1658 C CA . PRO A 1 210 ? -10.571 -23.366 17.241 1.00 63.12 210 PRO A CA 1
ATOM 1659 C C . PRO A 1 210 ? -11.819 -22.476 17.101 1.00 63.12 210 PRO A C 1
ATOM 1661 O O . PRO A 1 210 ? -12.799 -22.898 16.478 1.00 63.12 210 PRO A O 1
ATOM 1664 N N . PRO A 1 211 ? -11.806 -21.249 17.649 1.00 65.19 211 PRO A N 1
ATOM 1665 C CA . PRO A 1 211 ? -12.925 -20.327 17.507 1.00 65.19 211 PRO A CA 1
ATOM 1666 C C . PRO A 1 211 ? -13.136 -19.908 16.037 1.00 65.19 211 PRO A C 1
ATOM 1668 O O . PRO A 1 211 ? -12.181 -19.891 15.248 1.00 65.19 211 PRO A O 1
ATOM 1671 N N . PRO A 1 212 ? -14.372 -19.546 15.643 1.00 61.34 212 PRO A N 1
ATOM 1672 C CA . PRO A 1 212 ? -14.642 -18.995 14.317 1.00 61.34 212 PRO A CA 1
ATOM 1673 C C . PRO A 1 212 ? -13.764 -17.757 14.066 1.00 61.34 212 PRO A C 1
ATOM 1675 O O . PRO A 1 212 ? -13.628 -16.900 14.933 1.00 61.34 212 PRO A O 1
ATOM 1678 N N . GLY A 1 213 ? -13.116 -17.695 12.896 1.00 68.94 213 GLY A N 1
ATOM 1679 C CA . GLY A 1 213 ? -12.178 -16.620 12.535 1.00 68.94 213 GLY A CA 1
ATOM 1680 C C . GLY A 1 213 ? -10.699 -16.883 12.862 1.00 68.94 213 GLY A C 1
ATOM 1681 O O . GLY A 1 213 ? -9.844 -16.118 12.424 1.00 68.94 213 GLY A O 1
ATOM 1682 N N . TYR A 1 214 ? -10.356 -17.993 13.531 1.00 73.81 214 TYR A N 1
ATOM 1683 C CA . TYR A 1 214 ? -8.969 -18.313 13.922 1.00 73.81 214 TYR A CA 1
ATOM 1684 C C . TYR A 1 214 ? -7.961 -18.347 12.755 1.00 73.81 214 TYR A C 1
ATOM 1686 O O . TYR A 1 214 ? -6.802 -17.961 12.912 1.00 73.81 214 TYR A O 1
ATOM 1694 N N . TYR A 1 215 ? -8.396 -18.796 11.574 1.00 80.12 215 TYR A N 1
ATOM 1695 C CA . TYR A 1 215 ? -7.542 -18.895 10.385 1.00 80.12 215 TYR A CA 1
ATOM 1696 C C . TYR A 1 215 ? -7.405 -17.574 9.612 1.00 80.12 215 TYR A C 1
ATOM 1698 O O . TYR A 1 215 ? -6.496 -17.455 8.791 1.00 80.12 215 TYR A O 1
ATOM 1706 N N . GLY A 1 216 ? -8.256 -16.576 9.882 1.00 86.25 216 GLY A N 1
ATOM 1707 C CA . GLY A 1 216 ? -8.281 -15.293 9.167 1.00 86.25 216 GLY A CA 1
ATOM 1708 C C . GLY A 1 216 ? -6.923 -14.579 9.141 1.00 86.25 216 GLY A C 1
ATOM 1709 O O . GLY A 1 216 ? -6.418 -14.294 8.048 1.00 86.25 216 GLY A O 1
ATOM 1710 N N . PRO A 1 217 ? -6.257 -14.381 10.297 1.00 88.94 217 PRO A N 1
ATOM 1711 C CA . PRO A 1 217 ? -4.968 -13.696 10.337 1.00 88.94 217 PRO A CA 1
ATOM 1712 C C . PRO A 1 217 ? -3.866 -14.450 9.582 1.00 88.94 217 PRO A C 1
ATOM 1714 O O . PRO A 1 217 ? -3.040 -13.834 8.912 1.00 88.94 217 PRO A O 1
ATOM 1717 N N . VAL A 1 218 ? -3.868 -15.787 9.646 1.00 88.69 218 VAL A N 1
ATOM 1718 C CA . VAL A 1 218 ? -2.871 -16.634 8.966 1.00 88.69 218 VAL A CA 1
ATOM 1719 C C . VAL A 1 218 ? -3.040 -16.559 7.452 1.00 88.69 218 VAL A C 1
ATOM 1721 O O . VAL A 1 218 ? -2.063 -16.341 6.736 1.00 88.69 218 VAL A O 1
ATOM 1724 N N . VAL A 1 219 ? -4.276 -16.684 6.963 1.00 90.50 219 VAL A N 1
ATOM 1725 C CA . VAL A 1 219 ? -4.582 -16.571 5.531 1.00 90.50 219 VAL A CA 1
ATOM 1726 C C . VAL A 1 219 ? -4.196 -15.187 5.009 1.00 90.50 219 VAL A C 1
ATOM 1728 O O . VAL A 1 219 ? -3.600 -15.091 3.939 1.00 90.50 219 VAL A O 1
ATOM 1731 N N . ASN A 1 220 ? -4.445 -14.125 5.782 1.00 94.31 220 ASN A N 1
ATOM 1732 C CA . ASN A 1 220 ? -4.055 -12.766 5.407 1.00 94.31 220 ASN A CA 1
ATOM 1733 C C . ASN A 1 220 ? -2.531 -12.586 5.301 1.00 94.31 220 ASN A C 1
ATOM 1735 O O . ASN A 1 220 ? -2.043 -11.998 4.336 1.00 94.31 220 ASN A O 1
ATOM 1739 N N . VAL A 1 221 ? -1.768 -13.127 6.258 1.00 94.12 221 VAL A N 1
ATOM 1740 C CA . VAL A 1 221 ? -0.295 -13.117 6.217 1.00 94.12 221 VAL A CA 1
ATOM 1741 C C . VAL A 1 221 ? 0.211 -13.842 4.967 1.00 94.12 221 VAL A C 1
ATOM 1743 O O . VAL A 1 221 ? 1.040 -13.300 4.234 1.00 94.12 221 VAL A O 1
ATOM 1746 N N . LEU A 1 222 ? -0.304 -15.044 4.690 1.00 92.38 222 LEU A N 1
ATOM 1747 C CA . LEU A 1 222 ? 0.078 -15.819 3.505 1.00 92.38 222 LEU A CA 1
ATOM 1748 C C . LEU A 1 222 ? -0.257 -15.073 2.213 1.00 92.38 222 LEU A C 1
ATOM 1750 O O . LEU A 1 222 ? 0.577 -14.997 1.310 1.00 92.38 222 LEU A O 1
ATOM 1754 N N . PHE A 1 223 ? -1.450 -14.483 2.146 1.00 94.88 223 PHE A N 1
ATOM 1755 C CA . PHE A 1 223 ? -1.886 -13.680 1.012 1.00 94.88 223 PHE A CA 1
ATOM 1756 C C . PHE A 1 223 ? -0.947 -12.490 0.778 1.00 94.88 223 PHE A C 1
ATOM 1758 O O . PHE A 1 223 ? -0.460 -12.310 -0.338 1.00 94.88 223 PHE A O 1
ATOM 1765 N N . TYR A 1 224 ? -0.602 -11.741 1.831 1.00 96.38 224 TYR A N 1
ATOM 1766 C CA . TYR A 1 224 ? 0.355 -10.636 1.745 1.00 96.38 224 TYR A CA 1
ATOM 1767 C C . TYR A 1 224 ? 1.718 -11.087 1.203 1.00 96.38 224 TYR A C 1
ATOM 1769 O O . TYR A 1 224 ? 2.246 -10.480 0.269 1.00 96.38 224 TYR A O 1
ATOM 1777 N N . PHE A 1 225 ? 2.295 -12.158 1.760 1.00 95.44 225 PHE A N 1
ATOM 1778 C CA . PHE A 1 225 ? 3.616 -12.628 1.333 1.00 95.44 225 PHE A CA 1
ATOM 1779 C C . PHE A 1 225 ? 3.609 -13.206 -0.083 1.00 95.44 225 PHE A C 1
ATOM 1781 O O . PHE A 1 225 ? 4.584 -13.028 -0.813 1.00 95.44 225 PHE A O 1
ATOM 1788 N N . LEU A 1 226 ? 2.511 -13.827 -0.516 1.00 95.38 226 LEU A N 1
ATOM 1789 C CA . LEU A 1 226 ? 2.351 -14.263 -1.901 1.00 95.38 226 LEU A CA 1
ATOM 1790 C C . LEU A 1 226 ? 2.364 -13.059 -2.855 1.00 95.38 226 LEU A C 1
ATOM 1792 O O . LEU A 1 226 ? 3.123 -13.057 -3.826 1.00 95.38 226 LEU A O 1
ATOM 1796 N N . LEU A 1 227 ? 1.599 -12.005 -2.552 1.00 96.12 227 LEU A N 1
ATOM 1797 C CA . LEU A 1 227 ? 1.607 -10.764 -3.338 1.00 96.12 227 LEU A CA 1
ATOM 1798 C C . LEU A 1 227 ? 2.991 -10.102 -3.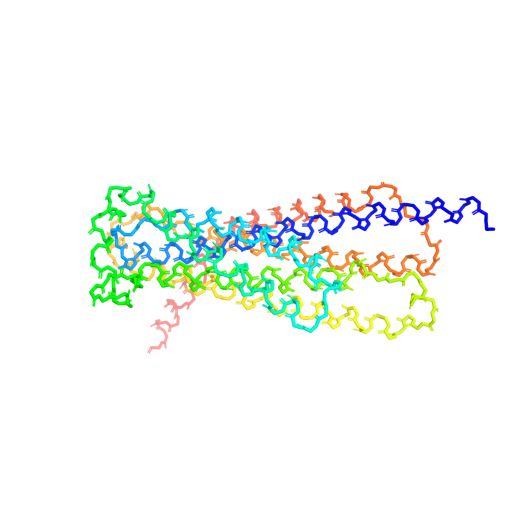347 1.00 96.12 227 LEU A C 1
ATOM 1800 O O . LEU A 1 227 ? 3.466 -9.672 -4.398 1.00 96.12 227 LEU A O 1
ATOM 1804 N N . ALA A 1 228 ? 3.665 -10.070 -2.195 1.00 95.56 228 ALA A N 1
ATOM 1805 C CA . ALA A 1 228 ? 5.021 -9.551 -2.052 1.00 95.56 228 ALA A CA 1
ATOM 1806 C C . ALA A 1 228 ? 6.029 -10.306 -2.932 1.00 95.56 228 ALA A C 1
ATOM 1808 O O . ALA A 1 228 ? 6.830 -9.682 -3.629 1.00 95.56 228 ALA A O 1
ATOM 1809 N N . LEU A 1 229 ? 5.984 -11.641 -2.940 1.00 95.12 229 LEU A N 1
ATOM 1810 C CA . LEU A 1 229 ? 6.857 -12.476 -3.770 1.00 95.12 229 LEU A CA 1
ATOM 1811 C C . LEU A 1 229 ? 6.597 -12.259 -5.262 1.00 95.12 229 LEU A C 1
ATOM 1813 O O . LEU A 1 229 ? 7.543 -12.119 -6.043 1.00 95.12 229 LEU A O 1
ATOM 1817 N N . VAL A 1 230 ? 5.326 -12.158 -5.659 1.00 94.19 230 VAL A N 1
ATOM 1818 C CA . VAL A 1 230 ? 4.945 -11.833 -7.040 1.00 94.19 230 VAL A CA 1
ATOM 1819 C C . VAL A 1 230 ? 5.463 -10.446 -7.427 1.00 94.19 230 VAL A C 1
ATOM 1821 O O . VAL A 1 230 ? 6.078 -10.305 -8.486 1.00 94.19 230 VAL A O 1
ATOM 1824 N N . LEU A 1 231 ? 5.299 -9.438 -6.564 1.00 93.69 231 LEU A N 1
ATOM 1825 C CA . LEU A 1 231 ? 5.815 -8.086 -6.786 1.00 93.69 231 LEU A CA 1
ATOM 1826 C C . LEU A 1 231 ? 7.344 -8.088 -6.937 1.00 93.69 231 LEU A C 1
ATOM 1828 O O . LEU A 1 231 ? 7.872 -7.516 -7.891 1.00 93.69 231 LEU A O 1
ATOM 1832 N N . LEU A 1 232 ? 8.067 -8.773 -6.048 1.00 92.94 232 LEU A N 1
ATOM 1833 C CA . LEU A 1 232 ? 9.526 -8.887 -6.121 1.00 92.94 232 LEU A CA 1
ATOM 1834 C C . LEU A 1 232 ? 9.982 -9.635 -7.382 1.00 92.94 232 LEU A C 1
ATOM 1836 O O . LEU A 1 232 ? 10.971 -9.233 -8.000 1.00 92.94 232 LEU A O 1
ATOM 1840 N N . SER A 1 233 ? 9.244 -10.652 -7.827 1.00 93.38 233 SER A N 1
ATOM 1841 C CA . SER A 1 233 ? 9.491 -11.319 -9.111 1.00 93.38 233 SER A CA 1
ATOM 1842 C C . SER A 1 233 ? 9.308 -10.368 -10.303 1.00 93.38 233 SER A C 1
ATOM 1844 O O . SER A 1 233 ? 10.129 -10.373 -11.223 1.00 93.38 233 SER A O 1
ATOM 1846 N N . GLN A 1 234 ? 8.308 -9.478 -10.268 1.00 91.31 234 GLN A N 1
ATOM 1847 C CA . GLN A 1 234 ? 8.155 -8.431 -11.290 1.00 91.31 234 GLN A CA 1
ATOM 1848 C C . GLN A 1 234 ? 9.337 -7.454 -11.295 1.00 91.31 234 GLN A C 1
ATOM 1850 O O . GLN A 1 234 ? 9.789 -7.049 -12.366 1.00 91.31 234 GLN A O 1
ATOM 1855 N N . THR A 1 235 ? 9.906 -7.125 -10.127 1.00 89.69 235 THR A N 1
ATOM 1856 C CA . THR A 1 235 ? 11.104 -6.265 -10.087 1.00 89.69 235 THR A CA 1
ATOM 1857 C C . THR A 1 235 ? 12.320 -6.921 -10.741 1.00 89.69 235 THR A C 1
ATOM 1859 O O . THR A 1 235 ? 13.084 -6.252 -11.434 1.00 89.69 235 THR A O 1
ATOM 1862 N N . GLN A 1 236 ? 12.479 -8.238 -10.579 1.00 89.62 236 GLN A N 1
ATOM 1863 C CA . GLN A 1 236 ? 13.539 -8.996 -11.248 1.00 89.62 236 GLN A CA 1
ATOM 1864 C C . GLN A 1 236 ? 13.346 -9.012 -12.762 1.00 89.62 236 GLN A C 1
ATOM 1866 O O . GLN A 1 236 ? 14.297 -8.791 -13.511 1.00 89.62 236 GLN A O 1
ATOM 1871 N N . PHE A 1 237 ? 12.107 -9.204 -13.215 1.00 89.75 237 PHE A N 1
ATOM 1872 C CA . PHE A 1 237 ? 11.775 -9.110 -14.632 1.00 89.75 237 PHE A CA 1
ATOM 1873 C C . PHE A 1 237 ? 12.095 -7.726 -15.212 1.00 89.75 237 PHE A C 1
ATOM 1875 O O . PHE A 1 237 ? 12.659 -7.638 -16.301 1.00 89.75 237 PHE A O 1
ATOM 1882 N N . ALA A 1 238 ? 11.817 -6.647 -14.474 1.00 87.06 238 ALA A N 1
ATOM 1883 C CA . ALA A 1 238 ? 12.158 -5.288 -14.895 1.00 87.06 238 ALA A CA 1
ATOM 1884 C C . ALA A 1 238 ? 13.671 -5.118 -15.136 1.00 87.06 238 ALA A C 1
ATOM 1886 O O . ALA A 1 238 ? 14.075 -4.577 -16.164 1.00 87.06 238 ALA A O 1
ATOM 1887 N N . LEU A 1 239 ? 14.504 -5.645 -14.229 1.00 86.19 239 LEU A N 1
ATOM 1888 C CA . LEU A 1 239 ? 15.965 -5.629 -14.366 1.00 86.19 239 LEU A CA 1
ATOM 1889 C C . LEU A 1 239 ? 16.440 -6.432 -15.584 1.00 86.19 239 LEU A C 1
ATOM 1891 O O . LEU A 1 239 ? 17.294 -5.966 -16.339 1.00 86.19 239 LEU A O 1
ATOM 1895 N N . MET A 1 240 ? 15.884 -7.630 -15.795 1.00 88.38 240 MET A N 1
ATOM 1896 C CA . MET A 1 240 ? 16.220 -8.463 -16.956 1.00 88.38 240 MET A CA 1
ATOM 1897 C C . MET A 1 240 ? 15.823 -7.786 -18.266 1.00 88.38 240 MET A C 1
ATOM 1899 O O . MET A 1 240 ? 16.614 -7.759 -19.207 1.00 88.38 240 MET A O 1
ATOM 1903 N N . ARG A 1 241 ? 14.638 -7.168 -18.307 1.00 86.81 241 ARG A N 1
ATOM 1904 C CA . ARG A 1 241 ? 14.156 -6.421 -19.470 1.00 86.81 241 ARG A CA 1
ATOM 1905 C C . ARG A 1 241 ? 15.115 -5.305 -19.869 1.00 86.81 241 ARG A C 1
ATOM 1907 O O . ARG A 1 241 ? 15.384 -5.157 -21.056 1.00 86.81 241 ARG A O 1
ATOM 1914 N N . ILE A 1 242 ? 15.647 -4.562 -18.900 1.00 82.94 242 ILE A N 1
ATOM 1915 C CA . ILE A 1 242 ? 16.617 -3.487 -19.155 1.00 82.94 242 ILE A CA 1
ATOM 1916 C C . ILE A 1 242 ? 17.910 -4.051 -19.758 1.00 82.94 242 ILE A C 1
ATOM 1918 O O . ILE A 1 242 ? 18.414 -3.512 -20.741 1.00 82.94 242 ILE A O 1
ATOM 1922 N N . ARG A 1 243 ? 18.405 -5.187 -19.248 1.00 84.75 243 ARG A N 1
ATOM 1923 C CA . ARG A 1 243 ? 19.578 -5.866 -19.831 1.00 84.75 243 ARG A CA 1
ATOM 1924 C C . ARG A 1 243 ? 19.329 -6.322 -21.267 1.00 84.75 243 ARG A C 1
ATOM 1926 O O . ARG A 1 243 ? 20.179 -6.106 -22.123 1.00 84.75 243 ARG A O 1
ATOM 1933 N N . TRP A 1 244 ? 18.167 -6.914 -21.543 1.00 87.19 244 TRP A N 1
ATOM 1934 C CA . TRP A 1 244 ? 17.807 -7.344 -22.897 1.00 87.19 244 TRP A CA 1
ATOM 1935 C C . TRP A 1 244 ? 17.663 -6.168 -23.861 1.00 87.19 244 TRP A C 1
ATOM 1937 O O . TRP A 1 244 ? 18.111 -6.267 -24.999 1.00 87.19 244 TRP A O 1
ATOM 1947 N N . MET A 1 245 ? 17.084 -5.055 -23.398 1.00 82.50 245 MET A N 1
ATOM 1948 C CA . MET A 1 245 ? 16.970 -3.826 -24.184 1.00 82.50 245 MET A CA 1
ATOM 1949 C C . MET A 1 245 ? 18.354 -3.292 -24.569 1.00 82.50 245 MET A C 1
ATOM 1951 O O . MET A 1 245 ? 18.595 -2.994 -25.737 1.00 82.50 245 MET A O 1
ATOM 1955 N N . TRP A 1 246 ? 19.285 -3.256 -23.612 1.00 81.19 246 TRP A N 1
ATOM 1956 C CA . TRP A 1 246 ? 20.663 -2.827 -23.856 1.00 81.19 246 TRP A CA 1
ATOM 1957 C C . TRP A 1 246 ? 21.403 -3.754 -24.834 1.00 81.19 246 TRP A C 1
ATOM 1959 O O . TRP A 1 246 ? 22.087 -3.288 -25.742 1.00 81.19 246 TRP A O 1
ATOM 1969 N N . GLN A 1 247 ? 21.196 -5.070 -24.719 1.00 85.50 247 GLN A N 1
ATOM 1970 C CA . GLN A 1 247 ? 21.744 -6.077 -25.640 1.00 85.50 247 GLN A CA 1
ATOM 1971 C C . GLN A 1 247 ? 21.021 -6.139 -26.998 1.00 85.50 247 GLN A C 1
ATOM 1973 O O . GLN A 1 247 ? 21.400 -6.945 -27.846 1.00 85.50 247 GLN A O 1
ATOM 1978 N N . ARG A 1 248 ? 19.987 -5.310 -27.217 1.00 82.62 248 ARG A N 1
ATOM 1979 C CA . ARG A 1 248 ? 19.148 -5.294 -28.431 1.00 82.62 248 ARG A CA 1
ATOM 1980 C C . ARG A 1 248 ? 18.535 -6.659 -28.761 1.00 82.62 248 ARG A C 1
ATOM 1982 O O . ARG A 1 248 ? 18.337 -6.994 -29.928 1.00 82.62 248 ARG A O 1
ATOM 1989 N N . LEU A 1 249 ? 18.237 -7.452 -27.733 1.00 85.31 249 LEU A N 1
ATOM 1990 C CA . LEU A 1 249 ? 17.616 -8.760 -27.905 1.00 85.31 249 LEU A CA 1
ATOM 1991 C C . LEU A 1 249 ? 16.113 -8.594 -28.172 1.00 85.31 249 LEU A C 1
ATOM 1993 O O . LEU A 1 249 ? 15.452 -7.844 -27.456 1.00 85.31 249 LEU A O 1
ATOM 1997 N N . PRO A 1 250 ? 15.539 -9.287 -29.168 1.00 81.69 250 PRO A N 1
ATOM 1998 C CA . PRO A 1 250 ? 14.107 -9.216 -29.423 1.00 81.69 250 PRO A CA 1
ATOM 1999 C C . PRO A 1 250 ? 13.325 -9.845 -28.262 1.00 81.69 250 PRO A C 1
ATOM 2001 O O . PRO A 1 250 ? 13.604 -10.972 -27.849 1.00 81.69 250 PRO A O 1
ATOM 2004 N N . MET A 1 251 ? 12.323 -9.130 -27.741 1.00 79.50 251 MET A N 1
ATOM 2005 C CA . MET A 1 251 ? 11.428 -9.655 -26.709 1.00 79.50 251 MET A CA 1
ATOM 2006 C C . MET A 1 251 ? 10.161 -10.242 -27.347 1.00 79.50 251 MET A C 1
ATOM 2008 O O . MET A 1 251 ? 9.467 -9.531 -28.075 1.00 79.50 251 MET A O 1
ATOM 2012 N N . PRO A 1 252 ? 9.796 -11.502 -27.045 1.00 82.31 252 PRO A N 1
ATOM 2013 C CA . PRO A 1 252 ? 8.527 -12.061 -27.488 1.00 82.31 252 PRO A CA 1
ATOM 2014 C C . PRO A 1 252 ? 7.333 -11.241 -26.966 1.00 82.31 252 PRO A C 1
ATOM 2016 O O . PRO A 1 252 ? 7.317 -10.859 -25.785 1.00 82.31 252 PRO A O 1
ATOM 2019 N N . PRO A 1 253 ? 6.296 -11.007 -27.790 1.00 75.88 253 PRO A N 1
ATOM 2020 C CA . PRO A 1 253 ? 5.096 -10.317 -27.339 1.00 75.88 253 PRO A CA 1
ATOM 2021 C C . PRO A 1 253 ? 4.425 -11.101 -26.202 1.00 75.88 253 PRO A C 1
ATOM 2023 O O . PRO A 1 253 ? 4.284 -12.321 -26.251 1.00 75.88 253 PRO A O 1
ATOM 2026 N N . GLY A 1 254 ? 4.013 -10.398 -25.144 1.00 82.19 254 GLY A N 1
ATOM 2027 C CA . GLY A 1 254 ? 3.325 -11.004 -23.998 1.00 82.19 254 GLY A CA 1
ATOM 2028 C C . GLY A 1 254 ? 4.229 -11.671 -22.954 1.00 82.19 254 GLY A C 1
ATOM 2029 O O . GLY A 1 254 ? 3.706 -12.251 -21.999 1.00 82.19 254 GLY A O 1
ATOM 2030 N N . LEU A 1 255 ? 5.560 -11.550 -23.065 1.00 87.00 255 LEU A N 1
ATOM 2031 C CA . LEU A 1 255 ? 6.490 -12.106 -22.076 1.00 87.00 255 LEU A CA 1
ATOM 2032 C C . LEU A 1 255 ? 6.189 -11.622 -20.646 1.00 87.00 255 LEU A C 1
ATOM 2034 O O . LEU A 1 255 ? 6.172 -12.433 -19.728 1.00 87.00 255 LEU A O 1
ATOM 2038 N N . ALA A 1 256 ? 5.858 -10.338 -20.459 1.00 84.12 256 ALA A N 1
ATOM 2039 C CA . ALA A 1 256 ? 5.486 -9.789 -19.148 1.00 84.12 256 ALA A CA 1
ATOM 2040 C C . ALA A 1 256 ? 4.246 -10.467 -18.543 1.00 84.12 256 ALA A C 1
ATOM 2042 O O . ALA A 1 256 ? 4.236 -10.834 -17.367 1.00 84.12 256 ALA A O 1
ATOM 2043 N N . LYS A 1 257 ? 3.207 -10.678 -19.359 1.00 88.00 257 LYS A N 1
ATOM 2044 C CA . LYS A 1 257 ? 1.971 -11.355 -18.949 1.00 88.00 257 LYS A CA 1
ATOM 2045 C C . LYS A 1 257 ? 2.234 -12.807 -18.558 1.00 88.00 257 LYS A C 1
ATOM 2047 O O . LYS A 1 257 ? 1.705 -13.276 -17.552 1.00 88.00 257 LYS A O 1
ATOM 2052 N N . ASN A 1 258 ? 3.058 -13.509 -19.331 1.00 90.56 258 ASN A N 1
ATOM 2053 C CA . ASN A 1 258 ? 3.420 -14.896 -19.050 1.00 90.56 258 ASN A CA 1
ATOM 2054 C C . ASN A 1 258 ? 4.314 -15.004 -17.812 1.00 90.56 258 ASN A C 1
ATOM 2056 O O . ASN A 1 258 ? 4.063 -15.856 -16.967 1.00 90.56 258 ASN A O 1
ATOM 2060 N N . TRP A 1 259 ? 5.280 -14.098 -17.641 1.00 91.44 259 TRP A N 1
ATOM 2061 C CA . TRP A 1 259 ? 6.111 -14.024 -16.439 1.00 91.44 259 TRP A CA 1
ATOM 2062 C C . TRP A 1 259 ? 5.268 -13.821 -15.179 1.00 91.44 259 TRP A C 1
ATOM 2064 O O . TRP A 1 259 ? 5.446 -14.530 -14.191 1.00 91.44 259 TRP A O 1
ATOM 2074 N N . PHE A 1 260 ? 4.303 -12.896 -15.226 1.00 90.12 260 PHE A N 1
ATOM 2075 C CA . PHE A 1 260 ? 3.360 -12.695 -14.128 1.00 90.12 260 PHE A CA 1
ATOM 2076 C C . PHE A 1 260 ? 2.541 -13.955 -13.837 1.00 90.12 260 PHE A C 1
ATOM 2078 O O . PHE A 1 260 ? 2.495 -14.395 -12.692 1.00 90.12 260 PHE A O 1
ATOM 2085 N N . ARG A 1 261 ? 1.938 -14.567 -14.863 1.00 90.88 261 ARG A N 1
ATOM 2086 C CA . ARG A 1 261 ? 1.118 -15.780 -14.712 1.00 90.88 261 ARG A CA 1
ATOM 2087 C C . ARG A 1 261 ? 1.910 -16.947 -14.130 1.00 90.88 261 ARG A C 1
ATOM 2089 O O . ARG A 1 261 ? 1.456 -17.551 -13.166 1.00 90.88 261 ARG A O 1
ATOM 2096 N N . TYR A 1 262 ? 3.078 -17.256 -14.687 1.00 92.00 262 TYR A N 1
ATOM 2097 C CA . TYR A 1 262 ? 3.901 -18.368 -14.213 1.00 92.00 262 TYR A CA 1
ATOM 2098 C C . TYR A 1 262 ? 4.500 -18.093 -12.837 1.00 92.00 262 TYR A C 1
ATOM 2100 O O . TYR A 1 262 ? 4.516 -18.994 -12.008 1.00 92.00 262 TYR A O 1
ATOM 2108 N N . GLY A 1 263 ? 4.913 -16.853 -12.555 1.00 89.38 263 GLY A N 1
ATOM 2109 C CA . GLY A 1 263 ? 5.352 -16.460 -11.217 1.00 89.38 263 GLY A CA 1
ATOM 2110 C C . GLY A 1 263 ? 4.240 -16.620 -10.181 1.00 89.38 263 GLY A C 1
ATOM 2111 O O . GLY A 1 263 ? 4.461 -17.215 -9.131 1.00 89.38 263 GLY A O 1
ATOM 2112 N N . LEU A 1 264 ? 3.027 -16.157 -10.498 1.00 91.62 264 LEU A N 1
ATOM 2113 C CA . LEU A 1 264 ? 1.859 -16.313 -9.633 1.00 91.62 264 LEU A CA 1
ATOM 2114 C C . LEU A 1 264 ? 1.523 -17.791 -9.396 1.00 91.62 264 LEU A C 1
ATOM 2116 O O . LEU A 1 264 ? 1.359 -18.192 -8.249 1.00 91.62 264 LEU A O 1
ATOM 2120 N N . LEU A 1 265 ? 1.463 -18.604 -10.456 1.00 93.50 265 LEU A N 1
ATOM 2121 C CA . LEU A 1 265 ? 1.196 -20.042 -10.351 1.00 93.50 265 LEU A CA 1
ATOM 2122 C C . LEU A 1 265 ? 2.266 -20.768 -9.531 1.00 93.50 265 LEU A C 1
ATOM 2124 O O . LEU A 1 265 ? 1.929 -21.598 -8.692 1.00 93.50 265 LEU A O 1
ATOM 2128 N N . PHE A 1 266 ? 3.540 -20.433 -9.740 1.00 93.00 266 PHE A N 1
ATOM 2129 C CA . PHE A 1 266 ? 4.654 -21.012 -8.995 1.00 93.00 266 PHE A CA 1
ATOM 2130 C C . PHE A 1 266 ? 4.545 -20.716 -7.495 1.00 93.00 266 PHE A C 1
ATOM 2132 O O . PHE A 1 266 ? 4.622 -21.634 -6.680 1.00 93.00 266 PHE A O 1
ATOM 2139 N N . PHE A 1 267 ? 4.310 -19.455 -7.119 1.00 92.88 267 PHE A N 1
ATOM 2140 C CA . PHE A 1 267 ? 4.167 -19.091 -5.707 1.00 92.88 267 PHE A CA 1
ATOM 2141 C C . PHE A 1 267 ? 2.877 -19.625 -5.084 1.00 92.88 267 PHE A C 1
ATOM 2143 O O . PHE A 1 267 ? 2.891 -19.991 -3.912 1.00 92.88 267 PHE A O 1
ATOM 2150 N N . LEU A 1 268 ? 1.788 -19.731 -5.851 1.00 91.31 268 LEU A N 1
ATOM 2151 C CA . LEU A 1 268 ? 0.554 -20.370 -5.393 1.00 91.31 268 LEU A CA 1
ATOM 2152 C C . LEU A 1 268 ? 0.780 -21.860 -5.101 1.00 91.31 268 LEU A C 1
ATOM 2154 O O . LEU A 1 268 ? 0.401 -22.338 -4.036 1.00 91.31 268 LEU A O 1
ATOM 2158 N N . ALA A 1 269 ? 1.438 -22.583 -6.011 1.00 91.75 269 ALA A N 1
ATOM 2159 C CA . ALA A 1 269 ? 1.774 -23.991 -5.814 1.00 91.75 269 ALA A CA 1
ATOM 2160 C C . ALA A 1 269 ? 2.676 -24.184 -4.586 1.00 91.75 269 ALA A C 1
ATOM 2162 O O . ALA A 1 269 ? 2.420 -25.058 -3.760 1.00 91.75 269 ALA A O 1
ATOM 2163 N N . LEU A 1 270 ? 3.684 -23.323 -4.419 1.00 89.94 270 LEU A N 1
ATOM 2164 C CA . LEU A 1 270 ? 4.559 -23.341 -3.250 1.00 89.94 270 LEU A CA 1
ATOM 2165 C C . LEU A 1 270 ? 3.787 -23.063 -1.952 1.00 89.94 270 LEU A C 1
ATOM 2167 O O . LEU A 1 270 ? 3.993 -23.766 -0.966 1.00 89.94 270 LEU A O 1
ATOM 2171 N N . ALA A 1 271 ? 2.868 -22.094 -1.951 1.00 85.19 271 ALA A N 1
ATOM 2172 C CA . ALA A 1 271 ? 2.027 -21.794 -0.794 1.00 85.19 271 ALA A CA 1
ATOM 2173 C C . ALA A 1 271 ? 1.137 -22.984 -0.405 1.00 85.19 271 ALA A C 1
ATOM 2175 O O . ALA A 1 271 ? 1.014 -23.284 0.780 1.00 85.19 271 ALA A O 1
ATOM 2176 N N . ILE A 1 272 ? 0.573 -23.695 -1.387 1.00 87.69 272 ILE A N 1
ATOM 2177 C CA . ILE A 1 272 ? -0.207 -24.919 -1.154 1.00 87.69 272 ILE A CA 1
ATOM 2178 C C . ILE A 1 272 ? 0.675 -25.995 -0.513 1.00 87.69 272 ILE A C 1
ATOM 2180 O O . ILE A 1 272 ? 0.302 -26.553 0.514 1.00 87.69 272 ILE A O 1
ATOM 2184 N N . ILE A 1 273 ? 1.866 -26.250 -1.064 1.00 87.19 273 ILE A N 1
ATOM 2185 C CA . ILE A 1 273 ? 2.799 -27.249 -0.515 1.00 87.19 273 ILE A CA 1
ATOM 2186 C C . ILE A 1 273 ? 3.164 -26.917 0.937 1.00 87.19 273 ILE A C 1
ATOM 2188 O O . ILE A 1 273 ? 3.121 -27.795 1.795 1.00 87.19 273 ILE A O 1
ATOM 2192 N N . VAL A 1 274 ? 3.483 -25.651 1.225 1.00 82.81 274 VAL A N 1
ATOM 2193 C CA . VAL A 1 274 ? 3.822 -25.191 2.581 1.00 82.81 274 VAL A CA 1
ATOM 2194 C C . VAL A 1 274 ? 2.630 -25.316 3.531 1.00 82.81 274 VAL A C 1
ATOM 2196 O O . VAL A 1 274 ? 2.816 -25.693 4.683 1.00 82.81 274 VAL A O 1
ATOM 2199 N N . PHE A 1 275 ? 1.412 -25.041 3.062 1.00 78.69 275 PHE A N 1
ATOM 2200 C CA . PHE A 1 275 ? 0.198 -25.162 3.871 1.00 78.69 275 PHE A CA 1
ATOM 2201 C C . PHE A 1 275 ? -0.083 -26.607 4.309 1.00 78.69 275 PHE A C 1
ATOM 2203 O O . PHE A 1 275 ? -0.544 -26.828 5.426 1.00 78.69 275 PHE A O 1
ATOM 2210 N N . PHE A 1 276 ? 0.223 -27.590 3.458 1.00 81.62 276 PHE A N 1
ATOM 2211 C CA . PHE A 1 276 ? 0.089 -29.015 3.784 1.00 81.62 276 PHE A CA 1
ATOM 2212 C C . PHE A 1 276 ? 1.274 -29.586 4.574 1.00 81.62 276 PHE A C 1
ATOM 2214 O O . PHE A 1 276 ? 1.239 -30.751 4.973 1.00 81.62 276 PHE A O 1
ATOM 2221 N N . LEU A 1 277 ? 2.328 -28.799 4.800 1.00 78.62 277 LEU A N 1
ATOM 2222 C CA . LEU A 1 277 ? 3.503 -29.264 5.520 1.00 78.62 277 LEU A CA 1
ATOM 2223 C C . LEU A 1 277 ? 3.161 -29.392 7.019 1.00 78.62 277 LEU A C 1
ATOM 2225 O O . LEU A 1 277 ? 2.656 -28.431 7.607 1.00 78.62 277 LEU A O 1
ATOM 2229 N N . PRO A 1 278 ? 3.412 -30.548 7.666 1.00 66.50 278 PRO A N 1
ATOM 2230 C CA . PRO A 1 278 ? 3.112 -30.719 9.082 1.00 66.50 278 PRO A CA 1
ATOM 2231 C C . PRO A 1 278 ? 3.997 -29.772 9.897 1.00 66.50 278 PRO A C 1
ATOM 2233 O O . PRO A 1 278 ? 5.209 -29.955 9.985 1.00 66.50 278 PRO A O 1
ATOM 2236 N N . THR A 1 279 ? 3.406 -28.735 10.484 1.00 64.38 279 THR A N 1
ATOM 2237 C CA . THR A 1 279 ? 4.132 -27.736 11.291 1.00 64.38 279 THR A CA 1
ATOM 2238 C C . THR A 1 279 ? 4.183 -28.094 12.780 1.00 64.38 279 THR A C 1
ATOM 2240 O O . THR A 1 279 ? 4.813 -27.386 13.564 1.00 64.38 279 THR A O 1
ATOM 2243 N N . GLU A 1 280 ? 3.590 -29.226 13.174 1.00 56.31 280 GLU A N 1
ATOM 2244 C CA . GLU A 1 280 ? 3.587 -29.724 14.558 1.00 56.31 280 GLU A CA 1
ATOM 2245 C C . GLU A 1 280 ? 4.983 -30.131 15.064 1.00 56.31 280 GLU A C 1
ATOM 2247 O O . GLU A 1 280 ? 5.239 -30.092 16.267 1.00 56.31 280 GLU A O 1
ATOM 2252 N N . TYR A 1 281 ? 5.922 -30.439 14.162 1.00 47.25 281 TYR A N 1
ATOM 2253 C CA . TYR A 1 281 ? 7.280 -30.868 14.521 1.00 47.25 281 TYR A CA 1
ATOM 2254 C C . TYR A 1 281 ? 8.053 -29.837 15.354 1.00 47.25 281 TYR A C 1
ATOM 2256 O O . TYR A 1 281 ? 8.863 -30.211 16.202 1.00 47.25 281 TYR A O 1
ATOM 2264 N N . THR A 1 282 ? 7.790 -28.543 15.170 1.00 52.34 282 THR A N 1
ATOM 2265 C CA . THR A 1 282 ? 8.490 -27.491 15.923 1.00 52.34 282 THR A CA 1
ATOM 2266 C C . THR A 1 282 ? 7.976 -27.373 17.361 1.00 52.34 282 THR A C 1
ATOM 2268 O O . THR A 1 282 ? 8.729 -26.974 18.244 1.00 52.34 282 THR A O 1
ATOM 2271 N N . VAL A 1 283 ? 6.719 -27.751 17.625 1.00 54.53 283 VAL A N 1
ATOM 2272 C CA . VAL A 1 283 ? 6.128 -27.706 18.976 1.00 54.53 283 VAL A CA 1
ATOM 2273 C C . VAL A 1 283 ? 6.705 -28.826 19.849 1.00 54.53 283 VAL A C 1
ATOM 2275 O O . VAL A 1 283 ? 7.084 -28.571 20.990 1.00 54.53 283 VAL A O 1
ATOM 2278 N N . GLY A 1 284 ? 6.905 -30.021 19.280 1.00 56.03 284 GLY A N 1
ATOM 2279 C CA . GLY A 1 284 ? 7.520 -31.151 19.986 1.00 56.03 284 GLY A CA 1
ATOM 2280 C C . GLY A 1 284 ? 8.971 -30.906 20.424 1.00 56.03 284 GLY A C 1
ATOM 2281 O O . GLY A 1 284 ? 9.380 -31.399 21.471 1.00 56.03 284 GLY A O 1
ATOM 2282 N N . PHE A 1 285 ? 9.741 -30.095 19.684 1.00 61.22 285 PHE A N 1
ATOM 2283 C CA . PHE A 1 285 ? 11.120 -29.750 20.060 1.00 61.22 285 PHE A CA 1
ATOM 2284 C C . PHE A 1 285 ? 11.186 -28.924 21.357 1.00 61.22 285 PHE A C 1
ATOM 2286 O O . PHE A 1 285 ? 12.018 -29.190 22.228 1.00 61.22 285 PHE A O 1
ATOM 2293 N N . PHE A 1 286 ? 10.281 -27.954 21.527 1.00 60.50 286 PHE A N 1
ATOM 2294 C CA . PHE A 1 286 ? 10.197 -27.170 22.763 1.00 60.50 286 PHE A CA 1
ATOM 2295 C C . PHE A 1 286 ? 9.695 -28.005 23.945 1.00 60.50 286 PHE A C 1
ATOM 2297 O O . PHE A 1 286 ? 10.200 -27.833 25.055 1.00 60.50 286 PHE A O 1
ATOM 2304 N N . ASP A 1 287 ? 8.784 -28.954 23.709 1.00 64.25 287 ASP A N 1
ATOM 2305 C CA . ASP A 1 287 ? 8.355 -29.905 24.741 1.00 64.25 287 ASP A CA 1
ATOM 2306 C C . ASP A 1 287 ? 9.504 -30.830 25.177 1.00 64.25 287 ASP A C 1
ATOM 2308 O O . ASP A 1 287 ? 9.678 -31.063 26.373 1.00 64.25 287 ASP A O 1
ATOM 2312 N N . THR A 1 288 ? 10.366 -31.281 24.256 1.00 70.38 288 THR A N 1
ATOM 2313 C CA . THR A 1 288 ? 11.569 -32.054 24.625 1.00 70.38 288 THR A CA 1
ATOM 2314 C C . THR A 1 288 ? 12.607 -31.233 25.393 1.00 70.38 288 THR A C 1
ATOM 2316 O O . THR A 1 288 ? 13.228 -31.751 26.318 1.00 70.38 288 THR A O 1
ATOM 2319 N N . LEU A 1 289 ? 12.771 -29.946 25.070 1.00 72.12 289 LEU A N 1
ATOM 2320 C CA . LEU A 1 289 ? 13.665 -29.037 25.800 1.00 72.12 289 LEU A CA 1
ATOM 2321 C C . LEU A 1 289 ? 13.165 -28.761 27.223 1.00 72.12 289 LEU A C 1
ATOM 2323 O O . LEU A 1 289 ? 13.969 -28.671 28.145 1.00 72.12 289 LEU A O 1
ATOM 2327 N N . ARG A 1 290 ? 11.843 -28.692 27.409 1.00 70.69 290 ARG A N 1
ATOM 2328 C CA . ARG A 1 290 ? 11.196 -28.545 28.720 1.00 70.69 290 ARG A CA 1
ATOM 2329 C C . ARG A 1 290 ? 11.335 -29.784 29.612 1.00 70.69 290 ARG A C 1
ATOM 2331 O O . ARG A 1 290 ? 11.216 -29.663 30.820 1.00 70.69 290 ARG A O 1
ATOM 2338 N N . TYR A 1 291 ? 11.569 -30.962 29.036 1.00 76.19 291 TYR A N 1
ATOM 2339 C CA . TYR A 1 291 ? 11.877 -32.176 29.801 1.00 76.19 291 TYR A CA 1
ATOM 2340 C C . TYR A 1 291 ? 13.356 -32.277 30.212 1.00 76.19 291 TYR A C 1
ATOM 2342 O O . TYR A 1 291 ? 13.683 -33.090 31.074 1.00 76.19 291 TYR A O 1
ATOM 2350 N N . LEU A 1 292 ? 14.245 -31.493 29.590 1.00 75.88 292 LEU A N 1
ATOM 2351 C CA . LEU A 1 292 ? 15.695 -31.517 29.826 1.00 75.88 292 LEU A CA 1
ATOM 2352 C C . LEU A 1 292 ? 16.213 -30.354 30.697 1.00 75.88 292 LEU A C 1
ATOM 2354 O O . LEU A 1 292 ? 17.351 -30.431 31.159 1.00 75.88 292 LEU A O 1
ATOM 2358 N N . LEU A 1 293 ? 15.410 -29.304 30.907 1.00 63.34 293 LEU A N 1
ATOM 2359 C CA . LEU A 1 293 ? 15.673 -28.144 31.777 1.00 63.34 293 LEU A CA 1
ATOM 2360 C C . LEU A 1 293 ? 14.750 -28.170 32.996 1.00 63.34 293 LEU A C 1
ATOM 2362 O O . LEU A 1 293 ? 15.253 -27.882 34.103 1.00 63.34 293 LEU A O 1
#

Nearest PDB structures (foldseek):
  7wu9-assembly1_R  TM=2.753E-01  e=1.645E+00  Homo sapiens
  7p54-assembly1_B  TM=1.594E-01  e=2.949E+00  Homo sapiens
  8to0-assembly1_Gc  TM=1.376E-01  e=4.832E+00  Mus musculus